Protein AF-A0A167BWW4-F1 (afdb_monomer)

pLDDT: mean 76.19, std 28.41, range [24.05, 98.81]

Secondary structure (DSSP, 8-state):
-------------------------------------------S-------S----------SGGGG--TT--HHHHHHHHHHHHHHHHTT--HHHHHHHHHHHHHHTSS--EE-TTSTTGGGS--SEE--STTEEBTTTEETTT---HHHHTSHHHHHHHHHHHHHTSTTGGGS-HHHHHHHHHT--S--TTHHHHHHHHHHHHHHT-

Nearest PDB structures (foldseek):
  8b2h-assembly1_A  TM=9.818E-01  e=6.098E-14  Thermothielavioides terrestris
  8b2e-assembly1_A  TM=9.785E-01  e=8.437E-13  Kionochaeta sp.

Mean predicted aligned error: 14.91 Å

Foldseek 3Di:
DDDDDDDDYDDDDDDDDDDDDDDDDDDDDDDDDDDDPDPDDDDPDDDDDDDDDDPPVPPPDPAPLVVFFPPDDPQLRVLLVLLVVLCVVVVHDLLLLLLLQLQLCLQPNSWWEAEVLPVVLVVADTDYYDHPRQQTASNRDHCVVVVPSVLRSHSSSVSVVLVVLLVVDPPSVPDDSLVSNCNSNVHDPDSSSVVSNVVSVRRSVSVPD

Sequence (209 aa):
MQLIFAFFAGLSSTGALALVVPNSTALAPAVPSSTALTLVTPNLTALAPAGPNSTVLALVMPNSTALGFPGLNHAQSRNAKAAIDQVRAEGLNRQACLAVISTALQESELQIYANPIVPASMNYPHDKVGGDQDSIGMFQQRAKFYSDIATDMSAAGSTRLFLADMKGIAGWQTMEVSALCQTVQKAEAGNLYGQRISLAEQVCSAAGF

Radius of gyration: 30.34 Å; Cα contacts (8 Å, |Δi|>4): 246; chains: 1; bounding box: 60×47×100 Å

Solvent-accessible surface area (backbone atoms only — not comparable to full-atom values): 13074 Å² total; per-residue (Å²): 135,90,90,80,92,81,90,80,90,82,94,81,92,83,87,82,94,80,92,84,80,89,87,82,89,81,84,81,84,91,80,93,86,81,92,76,86,75,86,77,79,84,75,95,79,81,91,78,92,79,78,98,82,74,90,73,80,77,75,86,71,82,73,79,61,90,79,41,40,74,99,44,54,69,66,27,23,54,32,47,47,39,32,52,51,42,41,51,75,71,72,53,56,50,60,55,44,37,30,53,43,11,36,18,44,62,58,40,59,29,33,30,26,19,16,77,79,39,63,74,38,67,78,48,78,60,76,46,77,51,69,63,72,50,29,27,12,27,66,46,47,39,47,91,81,48,77,56,53,74,37,33,46,26,46,38,39,33,40,54,51,53,50,53,53,39,71,71,44,88,63,52,86,77,47,59,54,44,61,45,33,32,61,59,71,69,50,80,98,71,70,63,36,54,76,27,39,78,51,19,51,47,36,33,46,75,72,73,78

Structure (mmCIF, N/CA/C/O backbone):
data_AF-A0A167BWW4-F1
#
_entry.id   AF-A0A167BWW4-F1
#
loop_
_atom_site.group_PDB
_atom_site.id
_atom_site.type_symbol
_atom_site.label_atom_id
_atom_site.label_alt_id
_atom_site.label_comp_id
_atom_site.label_asym_id
_atom_site.label_entity_id
_atom_site.label_seq_id
_atom_site.pdbx_PDB_ins_code
_atom_site.Cartn_x
_atom_site.Cartn_y
_atom_site.Cartn_z
_atom_site.occupancy
_atom_site.B_iso_or_equiv
_atom_site.auth_seq_id
_atom_site.auth_comp_id
_atom_site.auth_asym_id
_atom_site.auth_atom_id
_atom_site.pdbx_PDB_model_num
ATOM 1 N N . MET A 1 1 ? 1.724 8.101 -82.148 1.00 36.84 1 MET A N 1
ATOM 2 C CA . MET A 1 1 ? 0.778 6.965 -82.227 1.00 36.84 1 MET A CA 1
ATOM 3 C C . MET A 1 1 ? -0.264 7.201 -81.131 1.00 36.84 1 MET A C 1
ATOM 5 O O . MET A 1 1 ? 0.170 7.353 -80.001 1.00 36.84 1 MET A O 1
ATOM 9 N N . GLN A 1 2 ? -1.513 7.615 -81.416 1.00 28.80 2 GLN A N 1
ATOM 10 C CA . GLN A 1 2 ? -2.644 6.845 -82.009 1.00 28.80 2 GLN A CA 1
ATOM 11 C C . GLN A 1 2 ? -3.170 5.760 -81.036 1.00 28.80 2 GLN A C 1
ATOM 13 O O . GLN A 1 2 ? -2.329 5.035 -80.522 1.00 28.80 2 GLN A O 1
ATOM 18 N N . LEU A 1 3 ? -4.470 5.578 -80.710 1.00 26.00 3 LEU A N 1
ATOM 19 C CA . LEU A 1 3 ? -5.809 6.022 -81.215 1.00 26.00 3 LEU A CA 1
ATOM 20 C C . LEU A 1 3 ? -6.857 6.015 -80.042 1.00 26.00 3 LEU A C 1
ATOM 22 O O . LEU A 1 3 ? -6.573 5.350 -79.054 1.00 26.00 3 LEU A O 1
ATOM 26 N N . ILE A 1 4 ? -8.092 6.575 -80.056 1.00 26.56 4 ILE A N 1
ATOM 27 C CA . ILE A 1 4 ? -8.723 7.782 -80.668 1.00 26.56 4 ILE A CA 1
ATOM 28 C C . ILE A 1 4 ? -10.134 8.039 -80.009 1.00 26.56 4 ILE A C 1
ATOM 30 O O . ILE A 1 4 ? -10.888 7.084 -79.901 1.00 26.56 4 ILE A O 1
ATOM 34 N N . PHE A 1 5 ? -10.497 9.299 -79.654 1.00 24.05 5 PHE A N 1
ATOM 35 C CA . PHE A 1 5 ? -11.870 9.895 -79.455 1.00 24.05 5 PHE A CA 1
ATOM 36 C C . PHE A 1 5 ? -12.831 9.265 -78.390 1.00 24.05 5 PHE A C 1
ATOM 38 O O . PHE A 1 5 ? -12.682 8.111 -78.026 1.00 24.05 5 PHE A O 1
ATOM 45 N N . ALA A 1 6 ? -13.789 9.958 -77.739 1.00 25.38 6 ALA A N 1
ATOM 46 C CA . ALA A 1 6 ? -14.858 10.891 -78.176 1.00 25.38 6 ALA A CA 1
ATOM 47 C C . ALA A 1 6 ? -15.099 12.053 -77.153 1.00 25.38 6 ALA A C 1
ATOM 49 O O . ALA A 1 6 ? -14.661 11.941 -76.014 1.00 25.38 6 ALA A O 1
ATOM 50 N N . PHE A 1 7 ? -15.610 13.258 -77.486 1.00 24.20 7 PHE A N 1
ATOM 51 C CA . PHE A 1 7 ? -16.958 13.652 -77.989 1.00 24.20 7 PHE A CA 1
ATOM 52 C C . PHE A 1 7 ? -18.103 13.348 -76.976 1.00 24.20 7 PHE A C 1
ATOM 54 O O . PHE A 1 7 ? -18.155 12.235 -76.472 1.00 24.20 7 PHE A O 1
ATOM 61 N N . PHE A 1 8 ? -19.068 14.236 -76.658 1.00 24.61 8 PHE A N 1
ATOM 62 C CA . PHE A 1 8 ? -19.328 15.632 -77.080 1.00 24.61 8 PHE A CA 1
ATOM 63 C C . PHE A 1 8 ? -20.418 16.304 -76.198 1.00 24.61 8 PHE A C 1
ATOM 65 O O . PHE A 1 8 ? -21.245 15.586 -75.648 1.00 24.61 8 PHE A O 1
ATOM 72 N N . ALA A 1 9 ? -20.501 17.649 -76.203 1.00 26.80 9 ALA A N 1
ATOM 73 C CA . ALA A 1 9 ? -21.660 18.472 -75.775 1.00 26.80 9 ALA A CA 1
ATOM 74 C C . ALA A 1 9 ? -22.151 18.336 -74.298 1.00 26.80 9 ALA A C 1
ATOM 76 O O . ALA A 1 9 ? -21.734 17.456 -73.559 1.00 26.80 9 ALA A O 1
ATOM 77 N N . GLY A 1 10 ? -23.010 19.220 -73.769 1.00 26.73 10 GLY A N 1
ATOM 78 C CA . GLY A 1 10 ? -23.511 20.497 -74.299 1.00 26.73 10 GLY A CA 1
ATOM 79 C C . GLY A 1 10 ? -24.353 21.252 -73.260 1.00 26.73 10 GLY A C 1
ATOM 80 O O . GLY A 1 10 ? -25.034 20.632 -72.448 1.00 26.73 10 GLY A O 1
ATOM 81 N N . LEU A 1 11 ? -24.313 22.589 -73.275 1.00 41.91 11 LEU A N 1
ATOM 82 C CA . LEU A 1 11 ? -25.034 23.432 -72.314 1.00 41.91 11 LEU A CA 1
ATOM 83 C C . LEU A 1 11 ? -26.340 23.963 -72.936 1.00 41.91 11 LEU A C 1
ATOM 85 O O . LEU A 1 11 ? -26.306 24.789 -73.845 1.00 41.91 11 LEU A O 1
ATOM 89 N N . SER A 1 12 ? -27.496 23.498 -72.458 1.00 30.86 12 SER A N 1
ATOM 90 C CA . SER A 1 12 ? -28.825 24.069 -72.749 1.00 30.86 12 SER A CA 1
ATOM 91 C C . SER A 1 12 ? -29.778 23.691 -71.605 1.00 30.86 12 SER A C 1
ATOM 93 O O . SER A 1 12 ? -29.895 22.514 -71.300 1.00 30.86 12 SER A O 1
ATOM 95 N N . SER A 1 13 ? -30.354 24.598 -70.811 1.00 37.50 13 SER A N 1
ATOM 96 C CA . SER A 1 13 ? -31.095 25.844 -71.102 1.00 37.50 13 SER A CA 1
ATOM 97 C C . SER A 1 13 ? -32.609 25.639 -71.253 1.00 37.50 13 SER A C 1
ATOM 99 O O . SER A 1 13 ? -33.136 25.655 -72.360 1.00 37.50 13 SER A O 1
ATOM 101 N N . THR A 1 14 ? -33.299 25.595 -70.112 1.00 35.25 14 THR A N 1
ATOM 102 C CA . THR A 1 14 ? -34.592 26.269 -69.865 1.00 35.25 14 THR A CA 1
ATOM 103 C C . THR A 1 14 ? -34.640 26.601 -68.374 1.00 3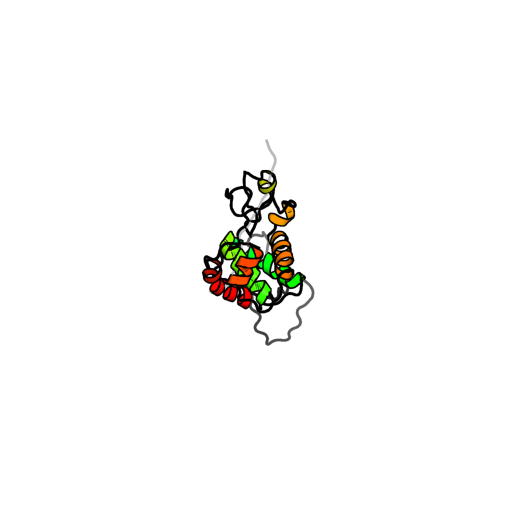5.25 14 THR A C 1
ATOM 105 O O . THR A 1 14 ? -34.302 25.743 -67.562 1.00 35.25 14 THR A O 1
ATOM 108 N N . GLY A 1 15 ? -34.996 27.833 -68.003 1.00 33.56 15 GLY A N 1
ATOM 109 C CA . GLY A 1 15 ? -34.865 28.319 -66.624 1.00 33.56 15 GLY A CA 1
ATOM 110 C C . GLY A 1 15 ? -36.186 28.677 -65.942 1.00 33.56 15 GLY A C 1
ATOM 111 O O . GLY A 1 15 ? -37.188 28.942 -66.598 1.00 33.56 15 GLY A O 1
ATOM 112 N N . ALA A 1 16 ? -36.134 28.765 -64.614 1.00 35.41 16 ALA A N 1
ATOM 113 C CA . ALA A 1 16 ? -37.080 29.500 -63.779 1.00 35.41 16 ALA A CA 1
ATOM 114 C C . ALA A 1 16 ? -36.299 30.136 -62.615 1.00 35.41 16 ALA A C 1
ATOM 116 O O . ALA A 1 16 ? -35.372 29.523 -62.085 1.00 35.41 16 ALA A O 1
ATOM 117 N N . LEU A 1 17 ? -36.635 31.372 -62.241 1.00 34.12 17 LEU A N 1
ATOM 118 C CA . LEU A 1 17 ? -35.943 32.114 -61.183 1.00 34.12 17 LEU A CA 1
ATOM 119 C C . LEU A 1 17 ? -36.616 31.888 -59.824 1.00 34.12 17 LEU A C 1
ATOM 121 O O . LEU A 1 17 ? -37.775 32.247 -59.643 1.00 34.12 17 LEU A O 1
ATOM 125 N N . ALA A 1 18 ? -35.854 31.383 -58.855 1.00 32.97 18 ALA A N 1
ATOM 126 C CA . ALA A 1 18 ? -36.174 31.463 -57.432 1.00 32.97 18 ALA A CA 1
ATOM 127 C C . ALA A 1 18 ? -34.874 31.710 -56.651 1.00 32.97 18 ALA A C 1
ATOM 129 O O . ALA A 1 18 ? -33.959 30.890 -56.681 1.00 32.97 18 ALA A O 1
ATOM 130 N N . 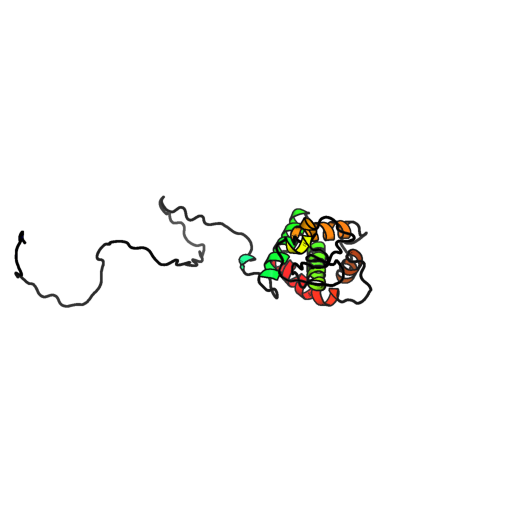LEU A 1 19 ? -34.771 32.869 -55.997 1.00 28.70 19 LEU A N 1
ATOM 131 C CA . LEU A 1 19 ? -33.569 33.320 -55.294 1.00 28.70 19 LEU A CA 1
ATOM 132 C C . LEU A 1 19 ? -33.746 33.161 -53.778 1.00 28.70 19 LEU A C 1
ATOM 134 O O . LEU A 1 19 ? -34.502 33.924 -53.188 1.00 28.70 19 LEU A O 1
ATOM 138 N N . VAL A 1 20 ? -33.023 32.220 -53.161 1.00 29.78 20 VAL A N 1
ATOM 139 C CA . VAL A 1 20 ? -32.573 32.220 -51.749 1.00 29.78 20 VAL A CA 1
ATOM 140 C C . VAL A 1 20 ? -31.550 31.079 -51.564 1.00 29.78 20 VAL A C 1
ATOM 142 O O . VAL A 1 20 ? -31.474 30.171 -52.389 1.00 29.78 20 VAL A O 1
ATOM 145 N N . VAL A 1 21 ? -30.684 31.176 -50.551 1.00 30.02 21 VAL A N 1
ATOM 146 C CA . VAL A 1 21 ? -29.358 30.524 -50.490 1.00 30.02 21 VAL A CA 1
ATOM 147 C C . VAL A 1 21 ? -29.098 29.927 -49.090 1.00 30.02 21 VAL A C 1
ATOM 149 O O . VAL A 1 21 ? -29.481 30.562 -48.111 1.00 30.02 21 VAL A O 1
ATOM 152 N N . PRO A 1 22 ? -28.325 28.823 -48.980 1.00 34.50 22 PRO A N 1
ATOM 153 C CA . PRO A 1 22 ? -28.731 27.409 -49.065 1.00 34.50 22 PRO A CA 1
ATOM 154 C C . PRO A 1 22 ? -29.333 26.928 -47.696 1.00 34.50 22 PRO A C 1
ATOM 156 O O . PRO A 1 22 ? -29.741 27.757 -46.897 1.00 34.50 22 PRO A O 1
ATOM 159 N N . ASN A 1 23 ? -29.487 25.663 -47.282 1.00 28.34 23 ASN A N 1
ATOM 160 C CA . ASN A 1 23 ? -28.755 24.424 -47.549 1.00 28.34 23 ASN A CA 1
ATOM 161 C C . ASN A 1 23 ? -29.585 23.198 -47.116 1.00 28.34 23 ASN A C 1
ATOM 163 O O . ASN A 1 23 ? -30.049 23.141 -45.978 1.00 28.34 23 ASN A O 1
ATOM 167 N N . SER A 1 24 ? -29.730 22.191 -47.980 1.00 28.16 24 SER A N 1
ATOM 168 C CA . SER A 1 24 ? -30.266 20.874 -47.605 1.00 28.16 24 SER A CA 1
ATOM 169 C C . SER A 1 24 ? -29.747 19.770 -48.527 1.00 28.16 24 SER A C 1
ATOM 171 O O . SER A 1 24 ? -29.973 19.801 -49.731 1.00 28.16 24 SER A O 1
ATOM 173 N N . THR A 1 25 ? -29.083 18.789 -47.911 1.00 30.23 25 THR A N 1
ATOM 174 C CA . THR A 1 25 ? -28.973 17.379 -48.336 1.00 30.23 25 THR A CA 1
ATOM 175 C C . THR A 1 25 ? -28.704 17.075 -49.819 1.00 30.23 25 THR A C 1
ATOM 177 O O . THR A 1 25 ? -29.630 16.882 -50.604 1.00 30.23 25 THR A O 1
ATOM 180 N N . ALA A 1 26 ? -27.434 16.824 -50.145 1.00 30.78 26 ALA A N 1
ATOM 181 C CA . ALA A 1 26 ? -27.052 15.876 -51.195 1.00 30.78 26 ALA A CA 1
ATOM 182 C C . ALA A 1 26 ? -26.481 14.603 -50.537 1.00 30.78 26 ALA A C 1
ATOM 184 O O . ALA A 1 26 ? -25.791 14.692 -49.519 1.00 30.78 26 ALA A O 1
ATOM 185 N N . LEU A 1 27 ? -26.785 13.421 -51.081 1.00 28.84 27 LEU A N 1
ATOM 186 C CA . LEU A 1 27 ? -26.295 12.144 -50.547 1.00 28.84 27 LEU A CA 1
ATOM 187 C C . LEU A 1 27 ? -24.854 11.856 -51.005 1.00 28.84 27 LEU A C 1
ATOM 189 O O . LEU A 1 27 ? -24.556 12.011 -52.182 1.00 28.84 27 LEU A O 1
ATOM 193 N N . ALA A 1 28 ? -24.034 11.396 -50.050 1.00 41.44 28 ALA A N 1
ATOM 194 C CA . ALA A 1 28 ? -22.892 10.463 -50.128 1.00 41.44 28 ALA A CA 1
ATOM 195 C C . ALA A 1 28 ? -22.078 10.352 -51.448 1.00 41.44 28 ALA A C 1
ATOM 197 O O . ALA A 1 28 ? -22.620 10.096 -52.520 1.00 41.44 28 ALA A O 1
ATOM 198 N N . PRO A 1 29 ? -20.735 10.324 -51.343 1.00 31.58 29 PRO A N 1
ATOM 199 C CA . PRO A 1 29 ? -20.093 9.085 -50.880 1.00 31.58 29 PRO A CA 1
ATOM 200 C C . PRO A 1 29 ? -19.335 9.229 -49.552 1.00 31.58 29 PRO A C 1
ATOM 202 O O . PRO A 1 29 ? -18.957 10.323 -49.141 1.00 31.58 29 PRO A O 1
ATOM 205 N N . ALA A 1 30 ? -19.110 8.102 -48.873 1.00 47.78 30 ALA A N 1
ATOM 206 C CA . ALA A 1 30 ? -18.420 8.059 -47.586 1.00 47.78 30 ALA A CA 1
ATOM 207 C C . ALA A 1 30 ? -16.898 7.895 -47.739 1.00 47.78 30 ALA A C 1
ATOM 209 O O . ALA A 1 30 ? -16.435 7.009 -48.454 1.00 47.78 30 ALA A O 1
ATOM 210 N N . VAL A 1 31 ? -16.133 8.681 -46.975 1.00 33.53 31 VAL A N 1
ATOM 211 C CA . VAL A 1 31 ? -14.724 8.414 -46.637 1.00 33.53 31 VAL A CA 1
ATOM 212 C C . VAL A 1 31 ? -14.553 8.713 -45.136 1.00 33.53 31 VAL A C 1
ATOM 214 O O . VAL A 1 31 ? -14.945 9.798 -44.704 1.00 33.53 31 VAL A O 1
ATOM 217 N N . PRO A 1 32 ? -14.050 7.780 -44.305 1.00 46.03 32 PRO A N 1
ATOM 218 C CA . PRO A 1 32 ? -14.100 7.924 -42.849 1.00 46.03 32 PRO A CA 1
ATOM 219 C C . PRO A 1 32 ? -12.858 8.619 -42.270 1.00 46.03 32 PRO A C 1
ATOM 221 O O . PRO A 1 32 ? -11.739 8.174 -42.514 1.00 46.03 32 PRO A O 1
ATOM 224 N N . SER A 1 33 ? -13.051 9.642 -41.425 1.00 39.06 33 SER A N 1
ATOM 225 C CA . SER A 1 33 ? -12.107 10.029 -40.353 1.00 39.06 33 SER A CA 1
ATOM 226 C C . SER A 1 33 ? -12.677 11.107 -39.422 1.00 39.06 33 SER A C 1
ATOM 228 O O . SER A 1 33 ? -12.638 12.291 -39.749 1.00 39.06 33 SER A O 1
ATOM 230 N N . SER A 1 34 ? -13.153 10.704 -38.239 1.00 34.44 34 SER A N 1
ATOM 231 C CA . SER A 1 34 ? -13.015 11.449 -36.968 1.00 34.44 34 SER A CA 1
ATOM 232 C C . SER A 1 34 ? -13.600 10.642 -35.806 1.00 34.44 34 SER A C 1
ATOM 234 O O . SER A 1 34 ? -14.787 10.324 -35.793 1.00 34.44 34 SER A O 1
ATOM 236 N N . THR A 1 35 ? -12.778 10.326 -34.805 1.00 42.53 35 THR A N 1
ATOM 237 C CA . THR A 1 35 ? -13.209 9.682 -33.555 1.00 42.53 35 THR A CA 1
ATOM 238 C C . THR A 1 35 ? -13.839 10.705 -32.611 1.00 42.53 35 THR A C 1
ATOM 240 O O . THR A 1 35 ? -13.142 11.339 -31.819 1.00 42.53 35 THR A O 1
ATOM 243 N N . ALA A 1 36 ? -15.159 10.869 -32.678 1.00 34.94 36 ALA A N 1
ATOM 244 C CA . ALA A 1 36 ? -15.902 11.731 -31.763 1.00 34.94 36 ALA A CA 1
ATOM 245 C C . ALA A 1 36 ? -16.401 10.943 -30.536 1.00 34.94 36 ALA A C 1
ATOM 247 O O . ALA A 1 36 ? -17.452 10.304 -30.591 1.00 34.94 36 ALA A O 1
ATOM 248 N N . LEU A 1 37 ? -15.684 11.025 -29.408 1.00 30.12 37 LEU A N 1
ATOM 249 C CA . LEU A 1 37 ? -16.239 10.642 -28.103 1.00 30.12 37 LEU A CA 1
ATOM 250 C C . LEU A 1 37 ? -17.292 11.683 -27.691 1.00 30.12 37 LEU A C 1
ATOM 252 O O . LEU A 1 37 ? -16.982 12.700 -27.075 1.00 30.12 37 LEU A O 1
ATOM 256 N N . THR A 1 38 ? -18.550 11.436 -28.049 1.00 32.66 38 THR A N 1
ATOM 257 C CA . THR A 1 38 ? -19.687 12.239 -27.586 1.00 32.66 38 THR A CA 1
ATOM 258 C C . THR A 1 38 ? -20.124 11.748 -26.209 1.00 32.66 38 THR A C 1
ATOM 260 O O . THR A 1 38 ? -20.783 10.718 -26.077 1.00 32.66 38 THR A O 1
ATOM 263 N N . LEU A 1 39 ? -19.748 12.490 -25.164 1.00 34.59 39 LEU A N 1
ATOM 264 C CA . LEU A 1 39 ? -20.173 12.225 -23.789 1.00 34.59 39 LEU A CA 1
ATOM 265 C C . LEU A 1 39 ? -21.652 12.608 -23.608 1.00 34.59 39 LEU A C 1
ATOM 267 O O . LEU A 1 39 ? -21.975 13.708 -23.166 1.00 34.59 39 LEU A O 1
ATOM 271 N N . VAL A 1 40 ? -22.556 11.699 -23.973 1.00 32.53 40 VAL A N 1
ATOM 272 C CA . VAL A 1 40 ? -23.993 11.849 -23.711 1.00 32.53 40 VAL A CA 1
ATOM 273 C C . VAL A 1 40 ? -24.275 11.489 -22.254 1.00 32.53 40 VAL A C 1
ATOM 275 O O . VAL A 1 40 ? -24.128 10.336 -21.856 1.00 32.53 40 VAL A O 1
ATOM 278 N N . THR A 1 41 ? -24.720 12.462 -21.462 1.00 34.44 41 THR A N 1
ATOM 279 C CA . THR A 1 41 ? -25.270 12.240 -20.120 1.00 34.44 41 THR A CA 1
ATOM 280 C C . THR A 1 41 ? -26.775 11.947 -20.209 1.00 34.44 41 THR A C 1
ATOM 282 O O . THR A 1 41 ? -27.553 12.840 -20.551 1.00 34.44 41 THR A O 1
ATOM 285 N N . PRO A 1 42 ? -27.241 10.719 -19.909 1.00 37.56 42 PRO A N 1
ATOM 286 C CA . PRO A 1 42 ? -28.668 10.418 -19.904 1.00 37.56 42 PRO A CA 1
ATOM 287 C C . PRO A 1 42 ? -29.328 10.971 -18.633 1.00 37.56 42 PRO A C 1
ATOM 289 O O . PRO A 1 42 ? -29.200 10.399 -17.552 1.00 37.56 42 PRO A O 1
ATOM 292 N N . ASN A 1 43 ? -30.079 12.066 -18.762 1.00 38.38 43 ASN A N 1
ATOM 293 C CA . ASN A 1 43 ? -31.041 12.460 -17.733 1.00 38.38 43 ASN A CA 1
ATOM 294 C C . ASN A 1 43 ? -32.272 11.533 -17.814 1.00 38.38 43 ASN A C 1
ATOM 296 O O . ASN A 1 43 ? -32.865 11.377 -18.883 1.00 38.38 43 ASN A O 1
ATOM 300 N N . LEU A 1 44 ? -32.649 10.885 -16.710 1.00 38.34 44 LEU A N 1
ATOM 301 C CA . LEU A 1 44 ? -33.556 9.727 -16.715 1.00 38.34 44 LEU A CA 1
ATOM 302 C C . LEU A 1 44 ? -35.053 10.097 -16.736 1.00 38.34 44 LEU A C 1
ATOM 304 O O . LEU A 1 44 ? -35.758 9.870 -15.757 1.00 38.34 44 LEU A O 1
ATOM 308 N N . THR A 1 45 ? -35.567 10.623 -17.856 1.00 38.66 45 THR A N 1
ATOM 309 C CA . THR A 1 45 ? -37.024 10.824 -18.070 1.00 38.66 45 THR A CA 1
ATOM 310 C C . THR A 1 45 ? -37.493 10.647 -19.530 1.00 38.66 45 THR A C 1
ATOM 312 O O . THR A 1 45 ? -38.079 11.552 -20.117 1.00 38.66 45 THR A O 1
ATOM 315 N N . ALA A 1 46 ? -37.314 9.458 -20.124 1.00 32.97 46 ALA A N 1
ATOM 316 C CA . ALA A 1 46 ? -38.116 9.019 -21.282 1.00 32.97 46 ALA A CA 1
ATOM 317 C C . ALA A 1 46 ? -38.090 7.490 -21.482 1.00 32.97 46 ALA A C 1
ATOM 319 O O . ALA A 1 46 ? -37.020 6.885 -21.477 1.00 32.97 46 ALA A O 1
ATOM 320 N N . LEU A 1 47 ? -39.251 6.878 -21.749 1.00 37.72 47 LEU A N 1
ATOM 321 C CA . LEU A 1 47 ? -39.333 5.587 -22.444 1.00 37.72 47 LEU A CA 1
ATOM 322 C C . LEU A 1 47 ? -39.503 5.859 -23.944 1.00 37.72 47 LEU A C 1
ATOM 324 O O . LEU A 1 47 ? -40.471 6.505 -24.340 1.00 37.72 47 LEU A O 1
ATOM 328 N N . ALA A 1 48 ? -38.604 5.332 -24.775 1.00 38.38 48 ALA A N 1
ATOM 329 C CA . ALA A 1 48 ? -38.742 5.332 -26.230 1.00 38.38 48 ALA A CA 1
ATOM 330 C C . ALA A 1 48 ? -38.113 4.051 -26.821 1.00 38.38 48 ALA A C 1
ATOM 332 O O . ALA A 1 48 ? -37.001 3.695 -26.425 1.00 38.38 48 ALA A O 1
ATOM 333 N N . PRO A 1 49 ? -38.783 3.340 -27.748 1.00 41.00 49 PRO A N 1
ATOM 334 C CA . PRO A 1 49 ? -38.248 2.118 -28.341 1.00 41.00 49 PRO A CA 1
ATOM 335 C C . PRO A 1 49 ? -37.277 2.434 -29.492 1.00 41.00 49 PRO A C 1
ATOM 337 O O . PRO A 1 49 ? -37.692 2.882 -30.560 1.00 41.00 49 PRO A O 1
ATOM 340 N N . ALA A 1 50 ? -35.984 2.168 -29.293 1.00 40.00 50 ALA A N 1
ATOM 341 C CA . ALA A 1 50 ? -34.973 2.227 -30.351 1.00 40.00 50 ALA A CA 1
ATOM 342 C C . ALA A 1 50 ? -34.802 0.852 -31.028 1.00 40.00 50 ALA A C 1
ATOM 344 O O . ALA A 1 50 ? -34.765 -0.179 -30.358 1.00 40.00 50 ALA A O 1
ATOM 345 N N . GLY A 1 51 ? -34.723 0.837 -32.363 1.00 35.75 51 GLY A N 1
ATOM 346 C CA . GLY A 1 51 ? -34.706 -0.391 -33.167 1.00 35.75 51 GLY A CA 1
ATOM 347 C C . GLY A 1 51 ? -33.348 -1.116 -33.235 1.00 35.75 51 GLY A C 1
ATOM 348 O O . GLY A 1 51 ? -32.309 -0.552 -32.885 1.00 35.75 51 GLY A O 1
ATOM 349 N N . PRO A 1 52 ? -33.329 -2.370 -33.726 1.00 51.53 52 PRO A N 1
ATOM 350 C CA . PRO A 1 52 ? -32.131 -3.203 -33.743 1.00 51.53 52 PRO A CA 1
ATOM 351 C C . PRO A 1 52 ? -31.206 -2.872 -34.925 1.00 51.53 52 PRO A C 1
ATOM 353 O O . PRO A 1 52 ? -31.381 -3.415 -36.011 1.00 51.53 52 PRO A O 1
ATOM 356 N N . ASN A 1 53 ? -30.210 -2.004 -34.706 1.00 47.97 53 ASN A N 1
ATOM 357 C CA . ASN A 1 53 ? -28.850 -2.150 -35.262 1.00 47.97 53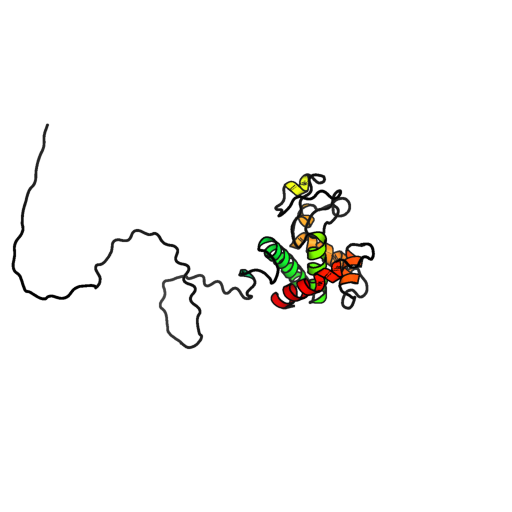 ASN A CA 1
ATOM 358 C C . ASN A 1 53 ? -27.898 -1.039 -34.784 1.00 47.97 53 ASN A C 1
ATOM 360 O O . ASN A 1 53 ? -27.579 -0.097 -35.507 1.00 47.97 53 ASN A O 1
ATOM 364 N N . SER A 1 54 ? -27.402 -1.179 -33.555 1.00 39.56 54 SER A N 1
ATOM 365 C CA . SER A 1 54 ? -26.109 -0.635 -33.118 1.00 39.56 54 SER A CA 1
ATOM 366 C C . SER A 1 54 ? -25.708 -1.318 -31.816 1.00 39.56 54 SER A C 1
ATOM 368 O O . SER A 1 54 ? -26.274 -1.030 -30.764 1.00 39.56 54 SER A O 1
ATOM 370 N N . THR A 1 55 ? -24.726 -2.219 -31.866 1.00 36.84 55 THR A N 1
ATOM 371 C CA . THR A 1 55 ? -24.123 -2.815 -30.665 1.00 36.84 55 THR A CA 1
ATOM 372 C C . THR A 1 55 ? -23.176 -1.815 -30.006 1.00 36.84 55 THR A C 1
ATOM 374 O O . THR A 1 55 ? -21.960 -2.005 -29.979 1.00 36.84 55 THR A O 1
ATOM 377 N N . VAL A 1 56 ? -23.741 -0.729 -29.472 1.00 42.94 56 VAL A N 1
ATOM 378 C CA . VAL A 1 56 ? -23.051 0.097 -28.484 1.00 42.94 56 VAL A CA 1
ATOM 379 C C . VAL A 1 56 ? -22.855 -0.790 -27.263 1.00 42.94 56 VAL A C 1
ATOM 381 O O . VAL A 1 56 ? -23.803 -1.053 -26.523 1.00 42.94 56 VAL A O 1
ATOM 384 N N . LEU A 1 57 ? -21.630 -1.281 -27.064 1.00 38.66 57 LEU A N 1
ATOM 385 C CA . LEU A 1 57 ? -21.249 -1.978 -25.842 1.00 38.66 57 LEU A CA 1
ATOM 386 C C . LEU A 1 57 ? -21.147 -0.939 -24.719 1.00 38.66 57 LEU A C 1
ATOM 388 O O . LEU A 1 57 ? -20.060 -0.502 -24.346 1.00 38.66 57 LEU A O 1
ATOM 392 N N . ALA A 1 58 ? -22.310 -0.501 -24.235 1.00 43.94 58 ALA A N 1
ATOM 393 C CA . ALA A 1 58 ? -22.461 0.407 -23.113 1.00 43.94 58 ALA A CA 1
ATOM 394 C C . ALA A 1 58 ? -21.995 -0.311 -21.844 1.00 43.94 58 ALA A C 1
ATOM 396 O O . ALA A 1 58 ? -22.780 -0.918 -21.115 1.00 43.94 58 ALA A O 1
ATOM 397 N N . LEU A 1 59 ? -20.681 -0.291 -21.623 1.00 38.59 59 LEU A N 1
ATOM 398 C CA . LEU A 1 59 ? -20.055 -0.898 -20.466 1.00 38.59 59 LEU A CA 1
ATOM 399 C C . LEU A 1 59 ? -20.448 -0.079 -19.233 1.00 38.59 59 LEU A C 1
ATOM 401 O O . LEU A 1 59 ? -19.849 0.957 -18.942 1.00 38.59 59 LEU A O 1
ATOM 405 N N . VAL A 1 60 ? -21.490 -0.530 -18.532 1.00 37.47 60 VAL A N 1
ATOM 406 C CA . VAL A 1 60 ? -21.925 0.043 -17.255 1.00 37.47 60 VAL A CA 1
ATOM 407 C C . VAL A 1 60 ? -20.831 -0.231 -16.224 1.00 37.47 60 VAL A C 1
ATOM 409 O O . VAL A 1 60 ? -20.824 -1.258 -15.553 1.00 37.47 60 VAL A O 1
ATOM 412 N N . MET A 1 61 ? -19.875 0.691 -16.147 1.00 38.19 61 MET A N 1
ATOM 413 C CA . MET A 1 61 ? -18.856 0.773 -15.107 1.00 38.19 61 MET A CA 1
ATOM 414 C C . MET A 1 61 ? -19.467 1.476 -13.887 1.00 38.19 61 MET A C 1
ATOM 416 O O . MET A 1 61 ? -19.662 2.693 -13.935 1.00 38.19 61 MET A O 1
ATOM 420 N N . PRO A 1 62 ? -19.786 0.767 -12.789 1.00 39.66 62 PRO A N 1
ATOM 421 C CA . PRO A 1 62 ? -20.023 1.428 -11.516 1.00 39.66 62 PRO A CA 1
ATOM 422 C C . PRO A 1 62 ? -18.711 2.026 -10.977 1.00 39.66 62 PRO A C 1
ATOM 424 O O . PRO A 1 62 ? -17.630 1.479 -11.191 1.00 39.66 62 PRO A O 1
ATOM 427 N N . ASN A 1 63 ? -18.847 3.097 -10.192 1.00 42.84 63 ASN A N 1
ATOM 428 C CA . ASN A 1 63 ? -17.788 3.872 -9.530 1.00 42.84 63 ASN A CA 1
ATOM 429 C C . ASN A 1 63 ? -16.905 4.777 -10.418 1.00 42.84 63 ASN A C 1
ATOM 431 O O . ASN A 1 63 ? -16.266 4.361 -11.379 1.00 42.84 63 ASN A O 1
ATOM 435 N N . SER A 1 64 ? -16.785 6.038 -9.993 1.00 44.44 64 SER A N 1
ATOM 436 C CA . SER A 1 64 ? -16.138 7.151 -10.710 1.00 44.44 64 SE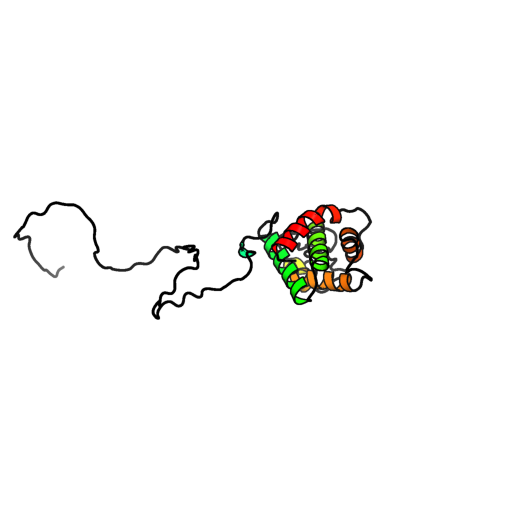R A CA 1
ATOM 437 C C . SER A 1 64 ? -14.599 7.117 -10.759 1.00 44.44 64 SER A C 1
ATOM 439 O O . SER A 1 64 ? -13.972 8.118 -11.102 1.00 44.44 64 SER A O 1
ATOM 441 N N . THR A 1 65 ? -13.960 5.991 -10.428 1.00 49.47 65 THR A N 1
ATOM 442 C CA . THR A 1 65 ? -12.491 5.874 -10.311 1.00 49.47 65 THR A CA 1
ATOM 443 C C . THR A 1 65 ? -11.742 5.941 -11.647 1.00 49.47 65 THR A C 1
ATOM 445 O O . THR A 1 65 ? -10.514 6.011 -11.654 1.00 49.47 65 THR A O 1
ATOM 448 N N . ALA A 1 66 ? -12.454 6.001 -12.778 1.00 53.28 66 ALA A N 1
ATOM 449 C CA . ALA A 1 66 ? -11.884 6.239 -14.107 1.00 53.28 66 ALA A CA 1
ATOM 450 C C . ALA A 1 66 ? -11.191 7.613 -14.264 1.00 53.28 66 ALA A C 1
ATOM 452 O O . ALA A 1 66 ? -10.446 7.806 -15.221 1.00 53.28 66 ALA A O 1
ATOM 453 N N . LEU A 1 67 ? -11.413 8.555 -13.336 1.00 64.38 67 LEU A N 1
ATOM 454 C CA . LEU A 1 67 ? -10.761 9.873 -13.303 1.00 64.38 67 LEU A CA 1
ATOM 455 C C . LEU A 1 67 ? -9.608 9.970 -12.279 1.00 64.38 67 LEU A C 1
ATOM 457 O O . LEU A 1 67 ? -9.021 11.037 -12.121 1.00 64.38 67 LEU A O 1
ATOM 461 N N . GLY A 1 68 ? -9.269 8.868 -11.600 1.00 88.25 68 GLY A N 1
ATOM 462 C CA . GLY A 1 68 ? -8.285 8.834 -10.513 1.00 88.25 68 GLY A CA 1
ATOM 463 C C . GLY A 1 68 ? -8.877 9.117 -9.127 1.00 88.25 68 GLY A C 1
ATOM 464 O O . GLY A 1 68 ? -10.092 9.243 -8.967 1.00 88.25 68 GLY A O 1
ATOM 465 N N . PHE A 1 69 ? -8.014 9.180 -8.109 1.00 95.44 69 PHE A N 1
ATOM 466 C CA . PHE A 1 69 ? -8.393 9.501 -6.726 1.00 95.44 69 PHE A CA 1
ATOM 467 C C . PHE A 1 69 ? -7.963 10.926 -6.327 1.00 95.44 69 PHE A C 1
ATOM 469 O O . PHE A 1 69 ? -6.975 11.435 -6.863 1.00 95.44 69 PHE A O 1
ATOM 476 N N . PRO A 1 70 ? -8.644 11.570 -5.355 1.00 92.94 70 PRO A N 1
ATOM 477 C CA . PRO A 1 70 ? -8.260 12.892 -4.864 1.00 92.94 70 PRO A CA 1
ATOM 478 C C . PRO A 1 70 ? -6.797 12.944 -4.405 1.00 92.94 70 PRO A C 1
ATOM 480 O O . PRO A 1 70 ? -6.334 12.061 -3.687 1.00 92.94 70 PRO A O 1
ATOM 483 N N . GLY A 1 71 ? -6.072 13.982 -4.827 1.00 94.88 71 GLY A N 1
ATOM 484 C CA . GLY A 1 71 ? -4.672 14.212 -4.451 1.00 94.88 71 GLY A CA 1
ATOM 485 C C . GLY A 1 71 ? -3.636 13.275 -5.090 1.00 94.88 71 GLY A C 1
ATOM 486 O O . GLY A 1 71 ? -2.450 13.451 -4.824 1.00 94.88 71 GLY A O 1
ATOM 487 N N . LEU A 1 72 ? -4.040 12.314 -5.932 1.00 97.06 72 LEU A N 1
ATOM 488 C CA . LEU A 1 72 ? -3.136 11.357 -6.581 1.00 97.06 72 LEU A CA 1
ATOM 489 C C . LEU A 1 72 ? -2.983 11.626 -8.084 1.00 97.06 72 LEU A C 1
ATOM 491 O O . LEU A 1 72 ? -3.942 11.959 -8.777 1.00 97.06 72 LEU A O 1
ATOM 495 N N . ASN A 1 73 ? -1.783 11.393 -8.622 1.00 96.12 73 ASN A N 1
ATOM 496 C CA . ASN A 1 73 ? -1.560 11.348 -10.068 1.00 96.12 73 ASN A CA 1
ATOM 497 C C . ASN A 1 73 ? -2.099 10.037 -10.691 1.00 96.12 73 ASN A C 1
ATOM 499 O O . ASN A 1 73 ? -2.591 9.148 -9.992 1.00 96.12 73 ASN A O 1
ATOM 503 N N . HIS A 1 74 ? -2.013 9.896 -12.018 1.00 95.31 74 HIS A N 1
ATOM 504 C CA . HIS A 1 74 ? -2.541 8.731 -12.741 1.00 95.31 74 HIS A CA 1
ATOM 505 C C . HIS A 1 74 ? -1.886 7.391 -12.340 1.00 95.31 74 HIS A C 1
ATOM 507 O O . HIS A 1 74 ? -2.593 6.408 -12.120 1.00 95.31 74 HIS A O 1
ATOM 513 N N . ALA A 1 75 ? -0.556 7.341 -12.201 1.00 95.88 75 ALA A N 1
ATOM 514 C CA . ALA A 1 75 ? 0.160 6.127 -11.796 1.00 95.88 75 ALA A CA 1
ATOM 515 C C . ALA A 1 75 ? -0.176 5.739 -10.348 1.00 95.88 75 ALA A C 1
ATOM 517 O O . ALA A 1 75 ? -0.552 4.598 -10.078 1.00 95.88 75 ALA A O 1
ATOM 518 N N . GLN A 1 76 ? -0.153 6.723 -9.445 1.00 98.31 76 GLN A N 1
ATOM 519 C CA . GLN A 1 76 ? -0.549 6.557 -8.045 1.00 98.31 76 GLN A CA 1
ATOM 520 C C . GLN A 1 76 ? -1.997 6.067 -7.926 1.00 98.31 76 GLN A C 1
ATOM 522 O O . GLN A 1 76 ? -2.272 5.133 -7.180 1.00 98.31 76 GLN A O 1
ATOM 527 N N . SER A 1 77 ? -2.922 6.640 -8.703 1.00 98.19 77 SER A N 1
ATOM 528 C CA . SER A 1 77 ? -4.337 6.247 -8.707 1.00 98.19 77 SER A CA 1
ATOM 529 C C . SER A 1 77 ? -4.552 4.819 -9.211 1.00 98.19 77 SER A C 1
ATOM 531 O O . SER A 1 77 ? -5.342 4.074 -8.633 1.00 98.19 77 SER A O 1
ATOM 533 N N . ARG A 1 78 ? -3.831 4.415 -10.265 1.00 97.69 78 ARG A N 1
ATOM 534 C CA . ARG A 1 78 ? -3.850 3.050 -10.816 1.00 97.69 78 ARG A CA 1
ATOM 535 C C . ARG A 1 78 ? -3.361 2.026 -9.784 1.00 97.69 78 ARG A C 1
ATOM 537 O O . ARG A 1 78 ? -4.004 0.995 -9.595 1.00 97.69 78 ARG A O 1
ATOM 544 N N . ASN A 1 79 ? -2.263 2.326 -9.091 1.00 98.56 79 ASN A N 1
ATOM 545 C CA . ASN A 1 79 ? -1.687 1.449 -8.070 1.00 98.56 79 ASN A CA 1
ATOM 546 C C . ASN A 1 79 ? -2.569 1.392 -6.811 1.00 98.56 79 ASN A C 1
ATOM 548 O O . ASN A 1 79 ? -2.881 0.304 -6.330 1.00 98.56 79 ASN A O 1
ATOM 552 N N . ALA A 1 80 ? -3.061 2.545 -6.343 1.00 98.56 80 ALA A N 1
ATOM 553 C CA . ALA A 1 80 ? -4.032 2.637 -5.255 1.00 98.56 80 ALA A CA 1
ATOM 554 C C . ALA A 1 80 ? -5.300 1.832 -5.556 1.00 98.56 80 ALA A C 1
ATOM 556 O O . ALA A 1 80 ? -5.779 1.112 -4.687 1.00 98.56 80 ALA A O 1
ATOM 557 N N . LYS A 1 81 ? -5.816 1.889 -6.794 1.00 98.31 81 LYS A N 1
ATOM 558 C CA . LYS A 1 81 ? -6.967 1.076 -7.206 1.00 98.31 81 LYS A CA 1
ATOM 559 C C . LYS A 1 81 ? -6.664 -0.418 -7.090 1.00 98.31 81 LYS A C 1
ATOM 561 O O . LYS A 1 81 ? -7.459 -1.125 -6.485 1.00 98.31 81 LYS A O 1
ATOM 566 N N . ALA A 1 82 ? -5.524 -0.889 -7.596 1.00 98.62 82 ALA A N 1
ATOM 567 C CA . ALA A 1 82 ? -5.141 -2.298 -7.482 1.00 98.62 82 ALA A CA 1
ATOM 568 C C . ALA A 1 82 ? -4.999 -2.761 -6.016 1.00 98.62 82 ALA A C 1
ATOM 570 O O . ALA A 1 82 ? -5.398 -3.875 -5.679 1.00 98.62 82 ALA A O 1
ATOM 571 N N . ALA A 1 83 ? -4.496 -1.896 -5.131 1.00 98.75 83 ALA A N 1
ATOM 572 C CA . ALA A 1 83 ? -4.420 -2.160 -3.695 1.00 98.75 83 ALA A CA 1
ATOM 573 C C . ALA A 1 83 ? -5.813 -2.212 -3.032 1.00 98.75 83 ALA A C 1
ATOM 575 O O . ALA A 1 83 ? -6.128 -3.143 -2.296 1.00 98.75 83 ALA A O 1
ATOM 576 N N . ILE A 1 84 ? -6.684 -1.250 -3.343 1.00 98.75 84 ILE A N 1
ATOM 577 C CA . ILE A 1 84 ? -8.071 -1.158 -2.854 1.00 98.75 84 ILE A CA 1
ATOM 578 C C . ILE A 1 84 ? -8.921 -2.337 -3.338 1.00 98.75 84 ILE A C 1
ATOM 580 O O . ILE A 1 84 ? -9.718 -2.881 -2.573 1.00 98.75 84 ILE A O 1
ATOM 584 N N . ASP A 1 85 ? -8.732 -2.768 -4.585 1.00 98.56 85 ASP A N 1
ATOM 585 C CA . ASP A 1 85 ? -9.379 -3.957 -5.134 1.00 98.56 85 ASP A CA 1
ATOM 586 C C . ASP A 1 85 ? -8.873 -5.238 -4.434 1.00 98.56 85 ASP A C 1
ATOM 588 O O . ASP A 1 85 ? -9.677 -6.130 -4.177 1.00 98.56 85 ASP A O 1
ATOM 592 N N . GLN A 1 86 ? -7.594 -5.315 -4.032 1.00 98.81 86 GLN A N 1
ATOM 593 C CA . GLN A 1 86 ? -7.064 -6.428 -3.225 1.00 98.81 86 GLN A CA 1
ATOM 594 C C . GLN A 1 86 ? -7.653 -6.449 -1.800 1.00 98.81 86 GLN A C 1
ATOM 596 O O . GLN A 1 86 ? -8.086 -7.504 -1.338 1.00 98.81 86 GLN A O 1
ATOM 601 N N . VAL A 1 87 ? -7.755 -5.295 -1.123 1.00 98.81 87 VAL A N 1
ATOM 602 C CA . VAL A 1 87 ? -8.435 -5.173 0.190 1.00 98.81 87 VAL A CA 1
ATOM 603 C C . VAL A 1 87 ? -9.880 -5.690 0.102 1.00 98.81 87 VAL A C 1
ATOM 605 O O . VAL A 1 87 ? -10.349 -6.392 0.999 1.00 98.81 87 VAL A O 1
ATOM 608 N N . ARG A 1 88 ? -10.571 -5.397 -1.009 1.00 98.62 88 ARG A N 1
ATOM 609 C CA . ARG A 1 88 ? -11.934 -5.875 -1.298 1.00 98.62 88 ARG A CA 1
ATOM 610 C C . ARG A 1 88 ? -11.997 -7.364 -1.624 1.00 98.62 88 ARG A C 1
ATOM 612 O O . ARG A 1 88 ? -12.908 -8.033 -1.145 1.00 98.62 88 ARG A O 1
ATOM 619 N N . ALA A 1 89 ? -11.043 -7.888 -2.392 1.00 98.62 89 ALA A N 1
ATOM 620 C CA . ALA A 1 8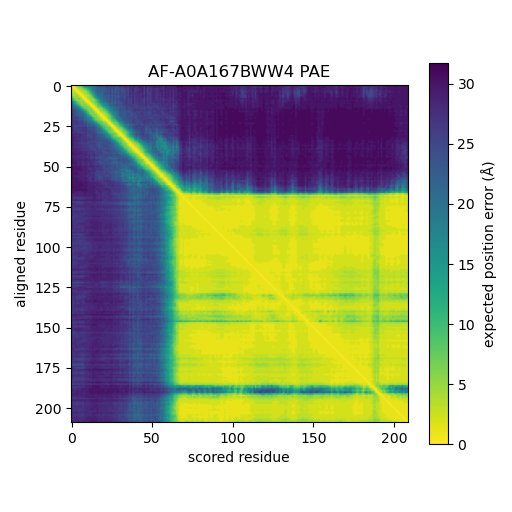9 ? -10.953 -9.312 -2.716 1.00 98.62 89 ALA A CA 1
ATOM 621 C C . ALA A 1 89 ? -10.754 -10.187 -1.464 1.00 98.62 89 ALA A C 1
ATOM 623 O O . ALA A 1 89 ? -11.219 -11.323 -1.426 1.00 98.62 89 ALA A O 1
ATOM 624 N N . GLU A 1 90 ? -10.121 -9.643 -0.422 1.00 98.56 90 GLU A N 1
ATOM 625 C CA . GLU A 1 90 ? -9.967 -10.293 0.886 1.00 98.56 90 GLU A CA 1
ATOM 626 C C . GLU A 1 90 ? -11.124 -10.011 1.868 1.00 98.56 90 GLU A C 1
ATOM 628 O O . GLU A 1 90 ? -11.083 -10.466 3.011 1.00 98.56 90 GLU A O 1
ATOM 633 N N . GLY A 1 91 ? -12.165 -9.280 1.447 1.00 98.25 91 GLY A N 1
ATOM 634 C CA . GLY A 1 91 ? -13.343 -8.974 2.268 1.00 98.25 91 GLY A CA 1
ATOM 635 C C . GLY A 1 91 ? -13.073 -8.038 3.452 1.00 98.25 91 GLY A C 1
ATOM 636 O O . GLY A 1 91 ? -13.838 -8.033 4.417 1.00 98.25 91 GLY A O 1
ATOM 637 N N . LEU A 1 92 ? -11.978 -7.273 3.413 1.00 98.56 92 LEU A N 1
ATOM 638 C CA . LEU A 1 92 ? -11.545 -6.420 4.519 1.00 98.56 92 LEU A CA 1
ATOM 639 C C . LEU A 1 92 ? -12.214 -5.034 4.479 1.00 98.56 92 LEU A C 1
ATOM 641 O O . LEU A 1 92 ? -12.778 -4.610 3.472 1.00 98.56 92 LEU A O 1
ATOM 645 N N . ASN A 1 93 ? -12.179 -4.334 5.613 1.00 97.81 93 ASN A N 1
ATOM 646 C CA . ASN A 1 93 ? -12.938 -3.108 5.878 1.00 97.81 93 ASN A CA 1
ATOM 647 C C . ASN A 1 93 ? -12.103 -1.817 5.702 1.00 97.81 93 ASN A C 1
ATOM 649 O O . ASN A 1 93 ? -10.926 -1.851 5.340 1.00 97.81 93 ASN A O 1
ATOM 653 N N . ARG A 1 94 ? -12.707 -0.659 6.022 1.00 98.38 94 ARG A N 1
ATOM 654 C CA . ARG A 1 94 ? -12.060 0.667 5.961 1.00 98.38 94 ARG A CA 1
ATOM 655 C C . ARG A 1 94 ? -10.708 0.723 6.680 1.00 98.38 94 ARG A C 1
ATOM 657 O O . ARG A 1 94 ? -9.780 1.313 6.142 1.00 98.38 94 ARG A O 1
ATOM 664 N N . GLN A 1 95 ? -10.574 0.077 7.840 1.00 98.50 95 GLN A N 1
ATOM 665 C CA . GLN A 1 95 ? -9.320 0.020 8.604 1.00 98.50 95 GLN A CA 1
ATOM 666 C C . GLN A 1 95 ? -8.167 -0.564 7.770 1.00 98.50 95 GLN A C 1
ATOM 668 O O . GLN A 1 95 ? -7.079 0.006 7.735 1.00 98.50 95 GLN A O 1
ATOM 673 N N . ALA A 1 96 ? -8.420 -1.656 7.041 1.00 98.69 96 ALA A N 1
ATOM 674 C CA . ALA A 1 96 ? -7.433 -2.252 6.143 1.00 98.69 96 ALA A CA 1
ATOM 675 C C . ALA A 1 96 ? -7.102 -1.332 4.954 1.00 98.69 96 ALA A C 1
ATOM 677 O O . ALA A 1 96 ? -5.935 -1.212 4.591 1.00 98.69 96 ALA A O 1
ATOM 678 N N . CYS A 1 97 ? -8.097 -0.633 4.389 1.00 98.75 97 CYS A N 1
ATOM 679 C CA . CYS A 1 97 ? -7.861 0.371 3.343 1.00 98.75 97 CYS A CA 1
ATOM 680 C C . CYS A 1 97 ? -6.951 1.509 3.838 1.00 98.75 97 CYS A C 1
ATOM 682 O O . CYS A 1 97 ? -5.984 1.858 3.160 1.00 98.75 97 CYS A O 1
ATOM 684 N N . LEU A 1 98 ? -7.215 2.050 5.035 1.00 98.56 98 LEU A N 1
ATOM 685 C CA . LEU A 1 98 ? -6.397 3.108 5.631 1.00 98.56 98 LEU A CA 1
ATOM 686 C C . LEU A 1 98 ? -4.963 2.634 5.887 1.00 98.56 98 LEU A C 1
ATOM 688 O O . LEU A 1 98 ? -4.032 3.330 5.496 1.00 98.56 98 LEU A O 1
ATOM 692 N N . ALA A 1 99 ? -4.774 1.450 6.476 1.00 98.31 99 ALA A N 1
ATOM 693 C CA . ALA A 1 99 ? -3.444 0.893 6.727 1.00 98.31 99 ALA A CA 1
ATOM 694 C C . ALA A 1 99 ? -2.647 0.683 5.424 1.00 98.31 99 ALA A C 1
ATOM 696 O O . ALA A 1 99 ? -1.502 1.124 5.319 1.00 98.31 99 ALA A O 1
ATOM 697 N N . VAL A 1 100 ? -3.274 0.083 4.404 1.00 98.69 100 VAL A N 1
ATOM 698 C CA . VAL A 1 100 ? -2.679 -0.144 3.076 1.00 98.69 100 VAL A CA 1
ATOM 699 C C . VAL A 1 100 ? -2.278 1.171 2.408 1.00 98.69 100 VAL A C 1
ATOM 701 O O . VAL A 1 100 ? -1.120 1.339 2.027 1.00 98.69 100 VAL A O 1
ATOM 704 N N . ILE A 1 101 ? -3.208 2.123 2.281 1.00 98.62 101 ILE A N 1
ATOM 705 C CA . ILE A 1 101 ? -2.954 3.365 1.543 1.00 98.62 101 ILE A CA 1
ATOM 706 C C . ILE A 1 101 ? -2.026 4.300 2.325 1.00 98.62 101 ILE A C 1
ATOM 708 O O . ILE A 1 101 ? -1.141 4.898 1.720 1.00 98.62 101 ILE A O 1
ATOM 712 N N . SER A 1 102 ? -2.155 4.397 3.652 1.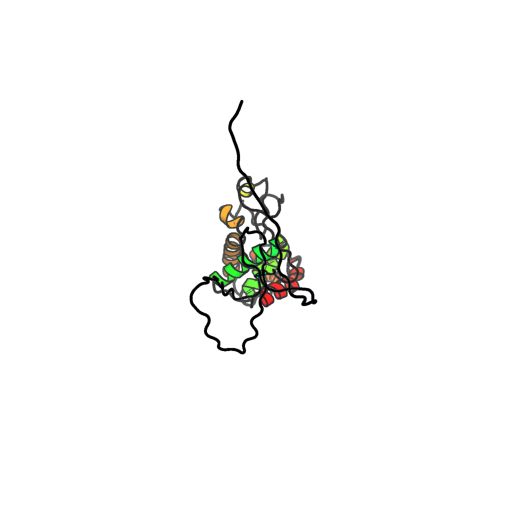00 97.94 102 SER A N 1
ATOM 713 C CA . SER A 1 102 ? -1.282 5.243 4.478 1.00 97.94 102 SER A CA 1
ATOM 714 C C . SER A 1 102 ? 0.155 4.708 4.542 1.00 97.94 102 SER A C 1
ATOM 716 O O . SER A 1 102 ? 1.091 5.509 4.545 1.00 97.94 102 SER A O 1
ATOM 718 N N . THR A 1 103 ? 0.351 3.381 4.514 1.00 97.56 103 THR A N 1
ATOM 719 C CA . THR A 1 103 ? 1.689 2.777 4.374 1.00 97.56 103 THR A CA 1
ATOM 720 C C . THR A 1 103 ? 2.254 3.032 2.981 1.00 97.56 103 THR A C 1
ATOM 722 O O . THR A 1 103 ? 3.309 3.642 2.854 1.00 97.56 103 THR A O 1
ATOM 725 N N . ALA A 1 104 ? 1.543 2.656 1.917 1.00 98.12 104 ALA A N 1
ATOM 726 C CA . ALA A 1 104 ? 2.050 2.799 0.552 1.00 98.12 104 ALA A CA 1
ATOM 727 C C . ALA A 1 104 ? 2.312 4.268 0.150 1.00 98.12 104 ALA A C 1
ATOM 729 O O . ALA A 1 104 ? 3.262 4.555 -0.580 1.00 98.12 104 ALA A O 1
ATOM 730 N N . LEU A 1 105 ? 1.529 5.223 0.671 1.00 97.62 105 LEU A N 1
ATOM 731 C CA . LEU A 1 105 ? 1.810 6.660 0.555 1.00 97.62 105 LEU A CA 1
ATOM 732 C C . LEU A 1 105 ? 3.117 7.078 1.232 1.00 97.62 105 LEU A C 1
ATOM 734 O O . LEU A 1 105 ? 3.754 8.024 0.770 1.00 97.62 105 LEU A O 1
ATOM 738 N N . GLN A 1 106 ? 3.493 6.420 2.328 1.00 95.62 106 GLN A N 1
ATOM 739 C CA . GLN A 1 106 ? 4.701 6.736 3.074 1.00 95.62 106 GLN A CA 1
ATOM 740 C C . GLN A 1 106 ? 5.950 6.098 2.458 1.00 95.62 106 GLN A C 1
ATOM 742 O O . GLN A 1 106 ? 6.961 6.784 2.342 1.00 95.62 106 GLN A O 1
ATOM 747 N N . GLU A 1 107 ? 5.866 4.837 2.030 1.00 95.12 107 GLU A N 1
ATOM 748 C CA . GLU A 1 107 ? 7.012 4.078 1.505 1.00 95.12 107 GLU A CA 1
ATOM 749 C C . GLU A 1 107 ? 7.394 4.460 0.070 1.00 95.12 107 GLU A C 1
ATOM 751 O O . GLU A 1 107 ? 8.571 4.511 -0.277 1.00 95.12 107 GLU A O 1
ATOM 756 N N . SER A 1 108 ? 6.404 4.714 -0.790 1.00 96.88 108 SER A N 1
ATOM 757 C CA . SER A 1 108 ? 6.628 4.891 -2.234 1.00 96.88 108 SER A CA 1
ATOM 758 C C . SER A 1 108 ? 5.814 6.015 -2.871 1.00 96.88 108 SER A C 1
ATOM 760 O O . SER A 1 108 ? 5.879 6.222 -4.084 1.00 96.88 108 SER A O 1
ATOM 762 N N . GLU A 1 109 ? 5.010 6.732 -2.084 1.00 97.31 109 GLU A N 1
ATOM 763 C CA . GLU A 1 109 ? 3.953 7.608 -2.594 1.00 97.31 109 GLU A CA 1
ATOM 764 C C . GLU A 1 109 ? 2.953 6.856 -3.502 1.00 97.31 109 GLU A C 1
ATOM 766 O O . GLU A 1 109 ? 2.459 7.443 -4.461 1.00 97.31 109 GLU A O 1
ATOM 771 N N . LEU A 1 110 ? 2.657 5.573 -3.235 1.00 98.38 110 LEU A N 1
ATOM 772 C CA . LEU A 1 110 ? 1.850 4.663 -4.079 1.00 98.38 110 LEU A CA 1
ATOM 773 C C . LEU A 1 110 ? 2.465 4.362 -5.464 1.00 98.38 110 LEU A C 1
ATOM 775 O O . LEU A 1 110 ? 1.743 4.238 -6.456 1.00 98.38 110 LEU A O 1
ATOM 779 N N . GLN A 1 111 ? 3.789 4.245 -5.570 1.00 98.44 111 GLN A N 1
ATOM 780 C CA . GLN A 1 111 ? 4.488 3.995 -6.843 1.00 98.44 111 GLN A CA 1
ATOM 781 C C . GLN A 1 111 ? 5.246 2.665 -6.808 1.00 98.44 111 GLN A C 1
ATOM 783 O O . GLN A 1 111 ? 5.772 2.269 -5.773 1.00 98.44 111 GLN A O 1
ATOM 788 N N . ILE A 1 112 ? 5.318 1.954 -7.936 1.00 98.56 112 ILE A N 1
ATOM 789 C CA . ILE A 1 112 ? 6.109 0.720 -8.004 1.00 98.56 112 ILE A CA 1
ATOM 790 C C . ILE A 1 112 ? 7.571 1.079 -8.267 1.00 98.56 112 ILE A C 1
ATOM 792 O O . ILE A 1 112 ? 7.897 1.621 -9.323 1.00 98.56 112 ILE A O 1
ATOM 796 N N . TYR A 1 113 ? 8.447 0.770 -7.311 1.00 98.44 113 TYR A N 1
ATOM 797 C CA . TYR A 1 113 ? 9.892 0.954 -7.436 1.00 98.44 113 TYR A CA 1
ATOM 798 C C . TYR A 1 113 ? 10.580 -0.370 -7.793 1.00 98.44 113 TYR A C 1
ATOM 800 O O . TYR A 1 113 ? 10.504 -1.332 -7.028 1.00 98.44 113 TYR A O 1
ATOM 808 N N . ALA A 1 114 ? 11.298 -0.401 -8.917 1.00 98.38 114 ALA A N 1
ATOM 809 C CA . ALA A 1 114 ? 12.325 -1.417 -9.169 1.00 98.38 114 ALA A CA 1
ATOM 810 C C . ALA A 1 114 ? 13.660 -0.996 -8.524 1.00 98.38 114 ALA A C 1
ATOM 812 O O . ALA A 1 114 ? 13.855 0.180 -8.215 1.00 98.38 114 ALA A O 1
ATOM 813 N N . ASN A 1 115 ? 14.594 -1.927 -8.331 1.00 98.25 115 ASN A N 1
ATOM 814 C CA . ASN A 1 115 ? 15.887 -1.662 -7.694 1.00 98.25 115 ASN A CA 1
ATOM 815 C C . ASN A 1 115 ? 17.015 -2.429 -8.419 1.00 98.25 115 ASN A C 1
ATOM 817 O O . ASN A 1 115 ? 16.950 -3.658 -8.484 1.00 98.25 115 ASN A O 1
ATOM 821 N N . PRO A 1 116 ? 18.075 -1.767 -8.927 1.00 97.81 116 PRO A N 1
ATOM 822 C CA . PRO A 1 116 ? 19.177 -2.435 -9.626 1.00 97.81 116 PRO A CA 1
ATOM 823 C C . PRO A 1 116 ? 19.973 -3.433 -8.769 1.00 97.81 116 PRO A C 1
ATOM 825 O O . PRO A 1 116 ? 20.599 -4.333 -9.324 1.00 97.81 116 PRO A O 1
ATOM 828 N N . ILE A 1 117 ? 19.931 -3.315 -7.435 1.00 97.19 117 ILE A N 1
ATOM 829 C CA . ILE A 1 117 ? 20.522 -4.286 -6.491 1.00 97.19 117 ILE A CA 1
ATOM 830 C C . ILE A 1 117 ? 19.723 -5.606 -6.480 1.00 97.19 117 ILE A C 1
ATOM 832 O O . ILE A 1 117 ? 20.247 -6.655 -6.107 1.00 97.19 117 ILE A O 1
ATOM 836 N N . VAL A 1 118 ? 18.488 -5.586 -6.995 1.00 97.38 118 VAL A N 1
ATOM 837 C CA . VAL A 1 118 ? 17.640 -6.753 -7.267 1.00 97.38 118 VAL A CA 1
ATOM 838 C C . VAL A 1 118 ? 17.380 -6.824 -8.783 1.00 97.38 118 VAL A C 1
ATOM 840 O O . VAL A 1 118 ? 16.286 -6.465 -9.224 1.00 97.38 118 VAL A O 1
ATOM 843 N N . PRO A 1 119 ? 18.331 -7.284 -9.627 1.00 97.31 119 PRO A N 1
ATOM 844 C CA . PRO A 1 119 ? 18.218 -7.183 -11.090 1.00 97.31 119 PRO A CA 1
ATOM 845 C C . PRO A 1 119 ? 16.949 -7.807 -11.685 1.00 97.31 119 PRO A C 1
ATOM 847 O O . PRO A 1 119 ? 16.456 -7.345 -12.710 1.00 97.31 119 PRO A O 1
ATOM 850 N N . ALA A 1 120 ? 16.381 -8.822 -11.025 1.00 97.38 120 ALA A N 1
ATOM 851 C CA . ALA A 1 120 ? 15.108 -9.421 -11.413 1.00 97.38 120 ALA A CA 1
ATOM 852 C C . ALA A 1 120 ? 13.935 -8.419 -11.390 1.00 97.38 120 ALA A C 1
ATOM 854 O O . ALA A 1 120 ? 13.054 -8.518 -12.241 1.00 97.38 120 ALA A O 1
ATOM 855 N N . SER A 1 121 ? 13.939 -7.446 -10.468 1.00 98.12 121 SER A N 1
ATOM 856 C CA . SER A 1 121 ? 12.884 -6.430 -10.323 1.00 98.12 121 SER A CA 1
ATOM 857 C C . SER A 1 121 ? 12.759 -5.527 -11.556 1.00 98.12 121 SER A C 1
ATOM 859 O O . SER A 1 121 ? 11.652 -5.172 -11.952 1.00 98.12 121 SER A O 1
ATOM 861 N N . MET A 1 122 ? 13.881 -5.242 -12.227 1.00 98.38 122 MET A N 1
ATOM 862 C CA . MET A 1 122 ? 13.944 -4.393 -13.423 1.00 98.38 122 MET A CA 1
ATOM 863 C C . MET A 1 122 ? 13.184 -4.978 -14.628 1.00 98.38 122 MET A C 1
ATOM 865 O O . MET A 1 122 ? 12.882 -4.244 -15.565 1.00 98.38 122 MET A O 1
ATOM 869 N N . ASN A 1 123 ? 12.863 -6.279 -14.608 1.00 97.94 123 ASN A N 1
ATOM 870 C CA . ASN A 1 123 ? 12.114 -6.961 -15.670 1.00 97.94 123 ASN A CA 1
ATOM 871 C C . ASN A 1 123 ? 10.584 -6.846 -15.518 1.00 97.94 123 ASN A C 1
ATOM 873 O O . ASN A 1 123 ? 9.852 -7.277 -16.408 1.00 97.94 123 ASN A O 1
ATOM 877 N N . TYR A 1 124 ? 10.093 -6.292 -14.405 1.00 98.12 124 TYR A N 1
ATOM 878 C CA . TYR A 1 124 ? 8.664 -6.091 -14.147 1.00 98.12 124 TYR A CA 1
ATOM 879 C C . TYR A 1 124 ? 8.257 -4.627 -14.386 1.00 98.12 124 TYR A C 1
ATOM 881 O O . TYR A 1 124 ? 9.098 -3.733 -14.257 1.00 98.12 124 TYR A O 1
ATOM 889 N N . PRO A 1 125 ? 6.979 -4.342 -14.707 1.00 97.62 125 PRO A N 1
ATOM 890 C CA . PRO A 1 125 ? 6.485 -2.971 -14.826 1.00 97.62 125 PRO A CA 1
ATOM 891 C C . PRO A 1 125 ? 6.711 -2.170 -13.537 1.00 97.62 125 PRO A C 1
ATOM 893 O O . PRO A 1 125 ? 6.345 -2.618 -12.454 1.00 97.62 125 PRO A O 1
ATOM 896 N N . HIS A 1 126 ? 7.289 -0.977 -13.663 1.00 98.38 126 HIS A N 1
ATOM 897 C CA . HIS A 1 126 ? 7.584 -0.079 -12.548 1.00 98.38 126 HIS A CA 1
ATOM 898 C C . HIS A 1 126 ? 7.383 1.388 -12.949 1.00 98.38 126 HIS A C 1
ATOM 900 O O . HIS A 1 126 ? 7.452 1.734 -14.127 1.00 98.38 126 HIS A O 1
ATOM 906 N N . ASP A 1 127 ? 7.118 2.245 -11.962 1.00 98.19 127 ASP A N 1
ATOM 907 C CA . ASP A 1 127 ? 6.932 3.692 -12.137 1.00 98.19 127 ASP A CA 1
ATOM 908 C C . ASP A 1 127 ? 8.227 4.477 -11.879 1.00 98.19 127 ASP A C 1
ATOM 910 O O . ASP A 1 127 ? 8.452 5.532 -12.470 1.00 98.19 127 ASP A O 1
ATOM 914 N N . LYS A 1 128 ? 9.077 3.966 -10.981 1.00 98.00 128 LYS A N 1
ATOM 915 C CA . LYS A 1 128 ? 10.346 4.571 -10.559 1.00 98.00 128 LYS A CA 1
ATOM 916 C C . LYS A 1 128 ? 11.427 3.498 -10.377 1.00 98.00 128 LYS A C 1
ATOM 918 O O . LYS A 1 128 ? 11.139 2.304 -10.284 1.00 98.00 128 LYS A O 1
ATOM 923 N N . VAL A 1 129 ? 12.676 3.946 -10.279 1.00 98.12 129 VAL A N 1
ATOM 924 C CA . VAL A 1 129 ? 13.830 3.125 -9.886 1.00 98.12 129 VAL A CA 1
ATOM 925 C C . VAL A 1 129 ? 14.386 3.679 -8.573 1.00 98.12 129 VAL A C 1
ATOM 927 O O . VAL A 1 129 ? 14.553 4.890 -8.436 1.00 98.12 129 VAL A O 1
ATOM 930 N N . GLY A 1 130 ? 14.618 2.800 -7.601 1.00 94.19 130 GLY A N 1
ATOM 931 C CA . GLY A 1 130 ? 15.166 3.104 -6.279 1.00 94.19 130 GLY A CA 1
ATOM 932 C C . GLY A 1 130 ? 16.556 2.508 -6.067 1.00 94.19 130 GLY A C 1
ATOM 933 O O . GLY A 1 130 ? 17.195 2.027 -7.002 1.00 94.19 130 GLY A O 1
ATOM 934 N N . GLY A 1 131 ? 17.020 2.543 -4.817 1.00 90.81 131 GLY A N 1
ATOM 935 C CA . GLY A 1 131 ? 18.340 2.033 -4.440 1.00 90.81 131 GLY A CA 1
ATOM 936 C C . GLY A 1 131 ? 18.613 1.969 -2.936 1.00 90.81 131 GLY A C 1
ATOM 937 O O . GLY A 1 131 ? 19.777 1.878 -2.550 1.00 90.81 131 GLY A O 1
ATOM 938 N N . ASP A 1 132 ? 17.586 2.023 -2.077 1.00 88.06 132 ASP A N 1
ATOM 939 C CA . ASP A 1 132 ? 17.773 1.621 -0.680 1.00 88.06 132 ASP A CA 1
ATOM 940 C C . ASP A 1 132 ? 17.951 0.101 -0.636 1.00 88.06 132 ASP A C 1
ATOM 942 O O . ASP A 1 132 ? 16.997 -0.656 -0.807 1.00 88.06 132 ASP A O 1
ATOM 946 N N . GLN A 1 133 ? 19.193 -0.338 -0.434 1.00 91.56 133 GLN A N 1
ATOM 947 C CA . GLN A 1 133 ? 19.547 -1.736 -0.187 1.00 91.56 133 GLN A CA 1
ATOM 948 C C . GLN A 1 133 ? 18.874 -2.686 -1.207 1.00 91.56 133 GLN A C 1
ATOM 950 O O . GLN A 1 133 ? 19.069 -2.502 -2.404 1.00 91.56 133 GLN A O 1
ATOM 955 N N . ASP A 1 134 ? 18.074 -3.670 -0.777 1.00 93.44 134 ASP A N 1
ATOM 956 C CA . ASP A 1 134 ? 17.271 -4.540 -1.663 1.00 93.44 134 ASP A CA 1
ATOM 957 C C . ASP A 1 134 ? 15.748 -4.280 -1.576 1.00 93.44 134 ASP A C 1
ATOM 959 O O . ASP A 1 134 ? 14.941 -5.167 -1.850 1.00 93.44 134 ASP A O 1
ATOM 963 N N . SER A 1 135 ? 15.353 -3.056 -1.204 1.00 95.75 135 SER A N 1
ATOM 964 C CA . SER A 1 135 ? 13.957 -2.591 -1.145 1.00 95.75 135 SER A CA 1
ATOM 965 C C . SER A 1 135 ? 13.348 -2.463 -2.548 1.00 95.75 135 SER A C 1
ATOM 967 O O . SER A 1 135 ? 13.956 -1.849 -3.430 1.00 95.75 135 SER A O 1
ATOM 969 N N . ILE A 1 136 ? 12.154 -3.029 -2.756 1.00 97.06 136 ILE A N 1
ATOM 970 C CA . ILE A 1 136 ? 11.388 -3.022 -4.015 1.00 97.06 136 ILE A CA 1
ATOM 971 C C . ILE A 1 136 ? 9.877 -2.849 -3.773 1.00 97.06 136 ILE A C 1
ATOM 973 O O . ILE A 1 136 ? 9.384 -2.902 -2.644 1.00 97.06 136 ILE A O 1
ATOM 977 N N . GLY A 1 137 ? 9.119 -2.643 -4.852 1.00 97.38 137 GLY A N 1
ATOM 978 C CA . GLY A 1 137 ? 7.657 -2.652 -4.819 1.00 97.38 137 GLY A CA 1
ATOM 979 C C . GLY A 1 137 ? 7.033 -1.437 -4.125 1.00 97.38 137 GLY A C 1
ATOM 980 O O . GLY A 1 137 ? 7.688 -0.425 -3.859 1.00 97.38 137 GLY A O 1
ATOM 981 N N . MET A 1 138 ? 5.727 -1.526 -3.855 1.00 97.88 138 MET A N 1
ATOM 982 C CA . MET A 1 138 ? 4.926 -0.394 -3.364 1.00 97.88 138 MET A CA 1
ATOM 983 C C . MET A 1 138 ? 5.114 -0.096 -1.865 1.00 97.88 138 MET A C 1
ATOM 985 O O . MET A 1 138 ? 4.886 1.033 -1.431 1.00 97.88 138 MET A O 1
ATOM 989 N N . PHE A 1 139 ? 5.536 -1.090 -1.081 1.00 96.75 139 PHE A N 1
ATOM 990 C CA . PHE A 1 139 ? 5.733 -0.998 0.375 1.00 96.75 139 PHE A CA 1
ATOM 991 C C . PHE A 1 139 ? 7.222 -1.027 0.772 1.00 96.75 139 PHE A C 1
ATOM 993 O O . PHE A 1 139 ? 7.538 -1.290 1.929 1.00 96.75 139 PHE A O 1
ATOM 1000 N N . GLN A 1 140 ? 8.130 -0.819 -0.196 1.00 94.44 140 GLN A N 1
ATOM 1001 C CA . GLN A 1 140 ? 9.590 -0.937 -0.027 1.00 94.44 140 GLN A CA 1
ATOM 1002 C C . GLN A 1 140 ? 10.002 -2.244 0.673 1.00 94.44 140 GLN A C 1
ATOM 1004 O O . GLN A 1 140 ? 10.874 -2.294 1.540 1.00 94.44 140 GLN A O 1
ATOM 1009 N N . GLN A 1 141 ? 9.351 -3.334 0.265 1.00 87.94 141 GLN A N 1
ATOM 1010 C CA . GLN A 1 141 ? 9.594 -4.667 0.789 1.00 87.94 141 GLN A CA 1
ATOM 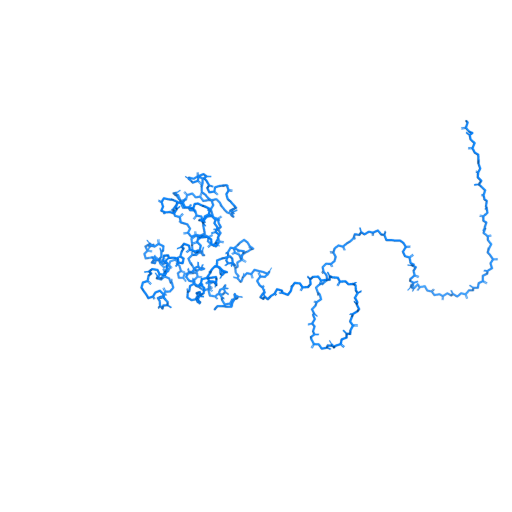1011 C C . GLN A 1 141 ? 10.981 -5.150 0.358 1.00 87.94 141 GLN A C 1
ATOM 1013 O O . GLN A 1 141 ? 11.425 -4.951 -0.771 1.00 87.94 141 GLN A O 1
ATOM 1018 N N . ARG A 1 142 ? 11.704 -5.736 1.312 1.00 91.50 142 ARG A N 1
ATOM 1019 C CA . ARG A 1 142 ? 13.081 -6.195 1.133 1.00 91.50 142 ARG A CA 1
ATOM 1020 C C . ARG A 1 142 ? 13.102 -7.559 0.468 1.00 91.50 142 ARG A C 1
ATOM 1022 O O . ARG A 1 142 ? 12.680 -8.534 1.094 1.00 91.50 142 ARG A O 1
ATOM 1029 N N . ALA A 1 143 ? 13.679 -7.654 -0.727 1.00 91.31 143 ALA A N 1
ATOM 1030 C CA . ALA A 1 143 ? 13.834 -8.913 -1.459 1.00 91.31 143 ALA A CA 1
ATOM 1031 C C . ALA A 1 143 ? 14.587 -10.001 -0.658 1.00 91.31 143 ALA A C 1
ATOM 1033 O O . ALA A 1 143 ? 14.409 -11.196 -0.890 1.00 91.31 143 ALA A O 1
ATOM 1034 N N . LYS A 1 144 ? 15.397 -9.610 0.340 1.00 92.00 144 LYS A N 1
ATOM 1035 C CA . LYS A 1 144 ? 16.010 -10.528 1.317 1.00 92.00 144 LYS A CA 1
ATOM 1036 C C . LYS A 1 144 ? 14.993 -11.315 2.164 1.00 92.00 144 LYS A C 1
ATOM 1038 O O . LYS A 1 144 ? 15.305 -12.420 2.605 1.00 92.00 144 LYS A O 1
ATOM 1043 N N . PHE A 1 145 ? 13.820 -10.746 2.437 1.00 87.69 145 PHE A N 1
ATOM 1044 C CA . PHE A 1 145 ? 12.746 -11.375 3.219 1.00 87.69 145 PHE A CA 1
ATOM 1045 C C . PHE A 1 145 ? 11.583 -11.841 2.333 1.00 87.69 145 PHE A C 1
ATOM 1047 O O . PHE A 1 145 ? 10.965 -12.864 2.622 1.00 87.69 145 PHE A O 1
ATOM 1054 N N . TYR A 1 146 ? 11.327 -11.130 1.235 1.00 85.62 146 TYR A N 1
ATOM 1055 C CA . TYR A 1 146 ? 10.258 -11.402 0.280 1.00 85.62 146 TYR A CA 1
ATOM 1056 C C . TYR A 1 146 ? 10.855 -11.916 -1.038 1.00 85.62 146 TYR A C 1
ATOM 1058 O O . TYR A 1 146 ? 11.326 -11.163 -1.883 1.00 85.62 146 TYR A O 1
ATOM 1066 N N . SER A 1 147 ? 10.894 -13.242 -1.193 1.00 88.31 147 SER A N 1
ATOM 1067 C CA . SER A 1 147 ? 11.603 -13.896 -2.307 1.00 88.31 147 SER A CA 1
ATOM 1068 C C . SER A 1 147 ? 10.813 -13.962 -3.622 1.00 88.31 147 SER A C 1
ATOM 1070 O O . SER A 1 147 ? 11.407 -14.198 -4.675 1.00 88.31 147 SER A O 1
ATOM 1072 N N . ASP A 1 148 ? 9.496 -13.728 -3.596 1.00 95.44 148 ASP A N 1
ATOM 1073 C CA . ASP A 1 148 ? 8.663 -13.639 -4.801 1.00 95.44 148 ASP A CA 1
ATOM 1074 C C . ASP A 1 148 ? 8.648 -12.206 -5.355 1.00 95.44 148 ASP A C 1
ATOM 1076 O O . ASP A 1 148 ? 7.706 -11.433 -5.167 1.00 95.44 148 ASP A O 1
ATOM 1080 N N . ILE A 1 149 ? 9.706 -11.885 -6.100 1.00 96.50 149 ILE A N 1
ATOM 1081 C CA . ILE A 1 149 ? 9.897 -10.590 -6.767 1.00 96.50 149 ILE A CA 1
ATOM 1082 C C . ILE A 1 149 ? 8.722 -10.237 -7.704 1.00 96.50 149 ILE A C 1
ATOM 1084 O O . ILE A 1 149 ? 8.440 -9.058 -7.907 1.00 96.50 149 ILE A O 1
ATOM 1088 N N . ALA A 1 150 ? 8.011 -11.225 -8.264 1.00 96.94 150 ALA A N 1
ATOM 1089 C CA . ALA A 1 150 ? 6.857 -10.973 -9.132 1.00 96.94 150 ALA A CA 1
ATOM 1090 C C . ALA A 1 150 ? 5.626 -10.505 -8.335 1.00 96.94 150 ALA A C 1
ATOM 1092 O O . ALA A 1 150 ? 4.863 -9.659 -8.809 1.00 96.94 150 ALA A O 1
ATOM 1093 N N . THR A 1 151 ? 5.442 -11.026 -7.117 1.00 97.06 151 THR A N 1
ATOM 1094 C CA . THR A 1 151 ? 4.431 -10.527 -6.177 1.00 97.06 151 THR A CA 1
ATOM 1095 C C . THR A 1 151 ? 4.798 -9.127 -5.671 1.00 97.06 151 THR A C 1
ATOM 1097 O O . THR A 1 151 ? 3.944 -8.242 -5.734 1.00 97.06 151 THR A O 1
ATOM 1100 N N . ASP A 1 152 ? 6.039 -8.889 -5.236 1.00 95.44 152 ASP A N 1
ATOM 1101 C CA . ASP A 1 152 ? 6.479 -7.588 -4.696 1.00 95.44 152 ASP A CA 1
ATOM 1102 C C . ASP A 1 152 ? 6.365 -6.448 -5.722 1.00 95.44 152 ASP A C 1
ATOM 1104 O O . ASP A 1 152 ? 5.897 -5.350 -5.409 1.00 95.44 152 ASP A O 1
ATOM 1108 N N . MET A 1 153 ? 6.724 -6.719 -6.981 1.00 98.25 153 MET A N 1
ATOM 1109 C CA . MET A 1 153 ? 6.612 -5.757 -8.085 1.00 98.25 153 MET A CA 1
ATOM 1110 C C . MET A 1 153 ? 5.168 -5.529 -8.571 1.00 98.25 153 MET A C 1
ATOM 1112 O O . MET A 1 153 ? 4.936 -4.718 -9.465 1.00 98.25 153 MET A O 1
ATOM 1116 N N . SER A 1 154 ? 4.175 -6.202 -7.982 1.00 98.06 154 SER A N 1
ATOM 1117 C CA . SER A 1 154 ? 2.754 -5.978 -8.252 1.00 98.06 154 SER A CA 1
ATOM 1118 C C . SER A 1 154 ? 2.107 -5.163 -7.133 1.00 98.06 154 SER A C 1
ATOM 1120 O O . SER A 1 154 ? 2.220 -5.508 -5.958 1.00 98.06 154 SER A O 1
ATOM 1122 N N . ALA A 1 155 ? 1.343 -4.121 -7.480 1.00 98.31 155 ALA A N 1
ATOM 1123 C CA . ALA A 1 155 ? 0.577 -3.338 -6.502 1.00 98.31 155 ALA A CA 1
ATOM 1124 C C . ALA A 1 155 ? -0.396 -4.217 -5.690 1.00 98.31 155 ALA A C 1
ATOM 1126 O O . ALA A 1 155 ? -0.463 -4.103 -4.468 1.00 98.31 155 ALA A O 1
ATOM 1127 N N . ALA A 1 156 ? -1.109 -5.139 -6.347 1.00 98.50 156 ALA A N 1
ATOM 1128 C CA . ALA A 1 156 ? -2.003 -6.086 -5.674 1.00 98.50 156 ALA A CA 1
ATOM 1129 C C . ALA A 1 156 ? -1.232 -7.218 -4.968 1.00 98.50 156 ALA A C 1
ATOM 1131 O O . ALA A 1 156 ? -1.630 -7.656 -3.892 1.00 98.50 156 ALA A O 1
ATOM 1132 N N . GLY A 1 157 ? -0.110 -7.672 -5.542 1.00 98.00 157 GLY A N 1
ATOM 1133 C CA . GLY A 1 157 ? 0.730 -8.720 -4.953 1.00 98.00 157 GLY A CA 1
ATOM 1134 C C . GLY A 1 157 ? 1.370 -8.289 -3.632 1.00 98.00 157 GLY A C 1
ATOM 1135 O O . GLY A 1 157 ? 1.139 -8.921 -2.604 1.00 98.00 157 GLY A O 1
ATOM 1136 N N . SER A 1 158 ? 2.092 -7.172 -3.636 1.00 97.81 158 SER A N 1
ATOM 1137 C CA . SER A 1 158 ? 2.668 -6.569 -2.430 1.00 97.81 158 SER A CA 1
ATOM 1138 C C . SER A 1 158 ? 1.595 -6.176 -1.403 1.00 97.81 158 SER A C 1
ATOM 1140 O O . SER A 1 158 ? 1.775 -6.410 -0.209 1.00 97.81 158 SER A O 1
ATOM 1142 N N . THR A 1 159 ? 0.413 -5.714 -1.843 1.00 98.62 159 THR A N 1
ATOM 1143 C CA . THR A 1 159 ? -0.725 -5.466 -0.931 1.00 98.62 159 THR A CA 1
ATOM 1144 C C . THR A 1 159 ? -1.199 -6.751 -0.248 1.00 98.62 159 THR A C 1
ATOM 1146 O O . THR A 1 159 ? -1.429 -6.739 0.957 1.00 98.62 159 THR A O 1
ATOM 1149 N N . ARG A 1 160 ? -1.289 -7.881 -0.963 1.00 98.12 160 ARG A N 1
ATOM 1150 C CA . ARG A 1 160 ? -1.629 -9.195 -0.379 1.00 98.12 160 ARG A CA 1
ATOM 1151 C C . ARG A 1 160 ? -0.623 -9.622 0.700 1.00 98.12 160 ARG A C 1
ATOM 1153 O O . ARG A 1 160 ? -1.019 -10.215 1.700 1.00 98.12 160 ARG A O 1
ATOM 1160 N N . LEU A 1 161 ? 0.665 -9.314 0.514 1.00 96.75 161 LEU A N 1
ATOM 1161 C CA . LEU A 1 161 ? 1.713 -9.577 1.508 1.00 96.75 161 LEU A CA 1
ATOM 1162 C C . LEU A 1 161 ? 1.578 -8.663 2.735 1.00 96.75 161 LEU A C 1
ATOM 1164 O O . LEU A 1 161 ? 1.532 -9.164 3.855 1.00 96.75 161 LEU A O 1
ATOM 1168 N N . PHE A 1 162 ? 1.426 -7.349 2.532 1.00 97.56 162 PHE A N 1
ATOM 1169 C CA . PHE A 1 162 ? 1.166 -6.392 3.616 1.00 97.56 162 PHE A CA 1
ATOM 1170 C C . PHE A 1 162 ? -0.073 -6.790 4.435 1.00 97.56 162 PHE A C 1
ATOM 1172 O O . PHE A 1 162 ? -0.039 -6.799 5.664 1.00 97.56 162 PHE A O 1
ATOM 1179 N N . LEU A 1 163 ? -1.164 -7.180 3.765 1.00 98.56 163 LEU A N 1
ATOM 1180 C CA . LEU A 1 163 ? -2.392 -7.631 4.419 1.00 98.56 163 LEU A CA 1
ATOM 1181 C C . LEU A 1 163 ? -2.196 -8.942 5.191 1.00 98.56 163 LEU A C 1
ATOM 1183 O O . LEU A 1 163 ? -2.816 -9.112 6.241 1.00 98.56 163 LEU A O 1
ATOM 1187 N N . ALA A 1 164 ? -1.352 -9.863 4.715 1.00 97.62 164 ALA A N 1
ATOM 1188 C CA . ALA A 1 164 ? -1.028 -11.092 5.438 1.00 97.62 164 ALA A CA 1
ATOM 1189 C C . ALA A 1 164 ? -0.335 -10.796 6.781 1.00 97.62 164 ALA A C 1
ATOM 1191 O O . ALA A 1 164 ? -0.824 -11.263 7.812 1.00 97.62 164 ALA A O 1
ATOM 1192 N N . ASP A 1 165 ? 0.712 -9.962 6.783 1.00 96.75 165 ASP A N 1
ATOM 1193 C CA . ASP A 1 165 ? 1.392 -9.526 8.014 1.00 96.75 165 ASP A CA 1
ATOM 1194 C C . ASP A 1 165 ? 0.437 -8.723 8.922 1.00 96.75 165 ASP A C 1
ATOM 1196 O O . ASP A 1 165 ? 0.342 -8.999 10.119 1.00 96.75 165 ASP A O 1
ATOM 1200 N N . MET A 1 166 ? -0.354 -7.799 8.357 1.00 98.25 166 MET A N 1
ATOM 1201 C CA . MET A 1 166 ? -1.347 -7.003 9.094 1.00 98.25 166 MET A CA 1
ATOM 1202 C C . MET A 1 166 ? -2.379 -7.870 9.826 1.00 98.25 166 MET A C 1
ATOM 1204 O O . MET A 1 166 ? -2.684 -7.615 10.991 1.00 98.25 166 MET A O 1
ATOM 1208 N N . LYS A 1 167 ? -2.895 -8.926 9.184 1.00 98.44 167 LYS A N 1
ATOM 1209 C CA . LYS A 1 167 ? -3.854 -9.856 9.806 1.00 98.44 167 LYS A CA 1
ATOM 1210 C C . LYS A 1 167 ? -3.240 -10.694 10.935 1.00 98.44 167 LYS A C 1
ATOM 1212 O O . LYS A 1 167 ? -3.995 -11.209 11.756 1.00 98.44 167 LYS A O 1
ATOM 1217 N N . GLY A 1 168 ? -1.911 -10.814 10.996 1.00 98.00 168 GLY A N 1
ATOM 1218 C CA . GLY A 1 168 ? -1.191 -11.446 12.104 1.00 98.00 168 GLY A CA 1
ATOM 1219 C C . GLY A 1 168 ? -1.111 -10.589 13.376 1.00 98.00 168 GLY A C 1
ATOM 1220 O O . GLY A 1 168 ? -0.803 -11.116 14.444 1.00 98.00 168 GLY A O 1
ATOM 1221 N N . ILE A 1 169 ? -1.406 -9.287 13.295 1.00 97.94 169 ILE A N 1
ATOM 1222 C CA . ILE A 1 169 ? -1.319 -8.358 14.429 1.00 97.94 169 ILE A CA 1
ATOM 1223 C C . ILE A 1 169 ? -2.596 -8.434 15.274 1.00 97.94 169 ILE A C 1
ATOM 1225 O O . ILE A 1 169 ? -3.701 -8.147 14.808 1.00 97.94 169 ILE A O 1
ATOM 1229 N N . ALA A 1 170 ? -2.453 -8.774 16.556 1.00 97.62 170 ALA A N 1
ATOM 1230 C CA . ALA A 1 170 ? -3.575 -8.804 17.489 1.00 97.62 170 ALA A CA 1
ATOM 1231 C C . ALA A 1 170 ? -4.220 -7.409 17.631 1.00 97.62 170 ALA A C 1
ATOM 1233 O O . ALA A 1 170 ? -3.556 -6.437 17.986 1.00 97.62 170 ALA A O 1
ATOM 1234 N N . GLY A 1 171 ? -5.528 -7.318 17.366 1.00 97.62 171 GLY A N 1
ATOM 1235 C CA . GLY A 1 171 ? -6.299 -6.077 17.498 1.00 97.62 171 GLY A CA 1
ATOM 1236 C C . GLY A 1 171 ? -6.146 -5.071 16.350 1.00 97.62 171 GLY A C 1
ATOM 1237 O O . GLY A 1 171 ? -6.589 -3.932 16.503 1.00 97.62 171 GLY A O 1
ATOM 1238 N N . TRP A 1 172 ? -5.569 -5.456 15.200 1.00 98.31 172 TRP A N 1
ATOM 1239 C CA . TRP A 1 172 ? -5.391 -4.561 14.041 1.00 98.31 172 TRP A CA 1
ATOM 1240 C C . TRP A 1 172 ? -6.680 -3.832 13.623 1.00 98.31 172 TRP A C 1
ATOM 1242 O O . TRP A 1 172 ? -6.628 -2.682 13.189 1.00 98.31 172 TRP A O 1
ATOM 1252 N N . GLN A 1 173 ? -7.842 -4.467 13.807 1.00 97.88 173 GLN A N 1
ATOM 1253 C CA . GLN A 1 173 ? -9.163 -3.958 13.426 1.00 97.88 173 GLN A CA 1
ATOM 1254 C C . GLN A 1 173 ? -9.539 -2.633 14.110 1.00 97.88 173 GLN A C 1
ATOM 1256 O O . GLN A 1 173 ? -10.371 -1.899 13.580 1.00 97.88 173 GLN A O 1
ATOM 1261 N N . THR A 1 174 ? -8.957 -2.345 15.279 1.00 96.94 174 THR A N 1
ATOM 1262 C CA . THR A 1 174 ? -9.241 -1.154 16.102 1.00 96.94 174 THR A CA 1
ATOM 1263 C C . THR A 1 174 ? -7.971 -0.447 16.584 1.00 96.94 174 THR A C 1
ATOM 1265 O O . THR A 1 174 ? -8.033 0.398 17.474 1.00 96.94 174 THR A O 1
ATOM 1268 N N . MET A 1 175 ? -6.808 -0.814 16.041 1.00 96.75 175 MET A N 1
ATOM 1269 C CA . MET A 1 175 ? -5.532 -0.162 16.330 1.00 96.75 175 MET A CA 1
ATOM 1270 C C . MET A 1 175 ? -5.502 1.248 15.716 1.00 96.75 175 MET A C 1
ATOM 1272 O O . MET A 1 175 ? -6.142 1.500 14.696 1.00 96.75 175 MET A O 1
ATOM 1276 N N . GLU A 1 176 ? -4.752 2.178 16.307 1.00 96.00 176 GLU A N 1
ATOM 1277 C CA . GLU A 1 176 ? -4.486 3.466 15.656 1.00 96.00 176 GLU A CA 1
ATOM 1278 C C . GLU A 1 176 ? -3.721 3.220 14.336 1.00 96.00 176 GLU A C 1
ATOM 1280 O O . GLU A 1 176 ? -2.848 2.353 14.271 1.00 96.00 176 GLU A O 1
ATOM 1285 N N . VAL A 1 177 ? -4.087 3.919 13.258 1.00 96.19 177 VAL A N 1
ATOM 1286 C CA . VAL A 1 177 ? -3.636 3.593 11.895 1.00 96.19 177 VAL A CA 1
ATOM 1287 C C . VAL A 1 177 ? -2.128 3.788 11.724 1.00 96.19 177 VAL A C 1
ATOM 1289 O O . VAL A 1 177 ? -1.483 2.919 11.140 1.00 96.19 177 VAL A O 1
ATOM 1292 N N . SER A 1 178 ? -1.537 4.867 12.246 1.00 93.44 178 SER A N 1
ATOM 1293 C CA . SER A 1 178 ? -0.086 5.097 12.191 1.00 93.44 178 SER A CA 1
ATOM 1294 C C . SER A 1 178 ? 0.675 4.012 12.960 1.00 93.44 178 SER A C 1
ATOM 1296 O O . SER A 1 178 ? 1.654 3.473 12.442 1.00 93.44 178 SER A O 1
ATOM 1298 N N . ALA A 1 179 ? 0.201 3.628 14.149 1.00 93.75 179 ALA A N 1
ATOM 1299 C CA . ALA A 1 179 ? 0.745 2.522 14.934 1.00 93.75 179 ALA A CA 1
ATOM 1300 C C . ALA A 1 179 ? 0.621 1.167 14.211 1.00 93.75 179 ALA A C 1
ATOM 1302 O O . ALA A 1 179 ? 1.568 0.379 14.224 1.00 93.75 179 ALA A O 1
ATOM 1303 N N . LEU A 1 180 ? -0.494 0.904 13.520 1.00 96.19 180 LEU A N 1
ATOM 1304 C CA . LEU A 1 180 ? -0.669 -0.310 12.719 1.00 96.19 180 LEU A CA 1
ATOM 1305 C C . LEU A 1 180 ? 0.301 -0.352 11.530 1.00 96.19 180 LEU A C 1
ATOM 1307 O O . LEU A 1 180 ? 0.968 -1.367 11.336 1.00 96.19 180 LEU A O 1
ATOM 1311 N N . CYS A 1 181 ? 0.445 0.751 10.785 1.00 95.00 181 CYS A N 1
ATOM 1312 C CA . CYS A 1 181 ? 1.414 0.862 9.686 1.00 95.00 181 CYS A CA 1
ATOM 1313 C C . CYS A 1 181 ? 2.848 0.592 10.181 1.00 95.00 181 CYS A C 1
ATOM 1315 O O . CYS A 1 181 ? 3.555 -0.242 9.615 1.00 95.00 181 CYS A O 1
ATOM 1317 N N . GLN A 1 182 ? 3.245 1.230 11.293 1.00 93.00 182 GLN A N 1
ATOM 1318 C CA . GLN A 1 182 ? 4.547 1.017 11.944 1.00 93.00 182 GLN A CA 1
ATOM 1319 C C . GLN A 1 182 ? 4.752 -0.449 12.354 1.00 93.00 182 GLN A C 1
ATOM 1321 O O . GLN A 1 182 ? 5.831 -0.999 12.136 1.00 93.00 182 GLN A O 1
ATOM 1326 N N . THR A 1 183 ? 3.718 -1.096 12.901 1.00 93.69 183 THR A N 1
ATOM 1327 C CA . THR A 1 183 ? 3.792 -2.487 13.379 1.00 93.69 183 THR A CA 1
ATOM 1328 C C . THR A 1 183 ? 3.938 -3.489 12.229 1.00 93.69 183 THR A C 1
ATOM 1330 O O . THR A 1 183 ? 4.717 -4.432 12.356 1.00 93.69 183 THR A O 1
ATOM 1333 N N . VAL A 1 184 ? 3.261 -3.284 11.090 1.00 94.19 184 VAL A N 1
ATOM 1334 C CA . VAL A 1 184 ? 3.417 -4.145 9.897 1.00 94.19 184 VAL A CA 1
ATOM 1335 C C . VAL A 1 184 ? 4.819 -4.004 9.300 1.00 94.19 184 VAL A C 1
ATOM 1337 O O . VAL A 1 184 ? 5.524 -4.998 9.119 1.00 94.19 184 VAL A O 1
ATOM 1340 N N . GLN A 1 185 ? 5.251 -2.763 9.060 1.00 91.94 185 GLN A N 1
ATOM 1341 C CA . GLN A 1 185 ? 6.556 -2.460 8.461 1.00 91.94 185 GLN A CA 1
ATOM 1342 C C . GLN A 1 185 ? 7.738 -2.712 9.415 1.00 91.94 185 GLN A C 1
ATOM 1344 O O . GLN A 1 185 ? 8.887 -2.694 8.980 1.00 91.94 185 GLN A O 1
ATOM 1349 N N . LYS A 1 186 ? 7.473 -2.961 10.708 1.00 89.25 186 LYS A N 1
ATOM 1350 C CA . LYS A 1 186 ? 8.473 -3.083 11.791 1.00 89.25 186 LYS A CA 1
ATOM 1351 C C . LYS A 1 186 ? 9.381 -1.842 11.874 1.00 89.25 186 LYS A C 1
ATOM 1353 O O . LYS A 1 186 ? 10.573 -1.944 12.155 1.00 89.25 186 LYS A O 1
ATOM 1358 N N . ALA A 1 187 ? 8.800 -0.673 11.602 1.00 79.94 187 ALA A N 1
ATOM 1359 C CA . ALA A 1 187 ? 9.491 0.610 11.531 1.00 79.94 187 ALA A CA 1
ATOM 1360 C C . ALA A 1 187 ? 9.688 1.243 12.920 1.00 79.94 187 ALA A C 1
ATOM 1362 O O . ALA A 1 187 ? 8.872 1.053 13.823 1.00 79.94 187 ALA A O 1
ATOM 1363 N N . GLU A 1 188 ? 10.743 2.045 13.080 1.00 64.50 188 GLU A N 1
ATOM 1364 C CA . GLU A 1 188 ? 10.973 2.805 14.314 1.00 64.50 188 GLU A CA 1
ATOM 1365 C C . GLU A 1 188 ? 9.940 3.935 14.504 1.00 64.50 188 GLU A C 1
ATOM 1367 O O . GLU A 1 188 ? 9.378 4.484 13.549 1.00 64.50 188 GLU A O 1
ATOM 1372 N N . ALA A 1 189 ? 9.681 4.292 15.764 1.00 55.31 189 ALA A N 1
ATOM 1373 C CA . ALA A 1 189 ? 8.611 5.208 16.150 1.00 55.31 189 ALA A CA 1
ATOM 1374 C C . ALA A 1 189 ? 8.924 6.679 15.795 1.00 55.31 189 ALA A C 1
ATOM 1376 O O . ALA A 1 189 ? 9.436 7.436 16.617 1.00 55.31 189 ALA A O 1
ATOM 1377 N N . GLY A 1 190 ? 8.584 7.090 14.566 1.00 57.31 190 GLY A N 1
ATOM 1378 C CA . GLY A 1 190 ? 8.796 8.455 14.046 1.00 57.31 190 GLY A CA 1
ATOM 1379 C C . GLY A 1 190 ? 7.550 9.179 13.506 1.00 57.31 190 GLY A C 1
ATOM 1380 O O . GLY A 1 190 ? 7.667 10.286 12.989 1.00 57.31 190 GLY A O 1
ATOM 1381 N N . ASN A 1 191 ? 6.363 8.563 13.583 1.00 59.34 191 ASN A N 1
ATOM 1382 C CA . ASN A 1 191 ? 5.068 9.094 13.112 1.00 59.34 191 ASN A CA 1
ATOM 1383 C C . ASN A 1 191 ? 5.056 9.736 11.698 1.00 59.34 191 ASN A C 1
ATOM 1385 O O . ASN A 1 191 ? 4.367 10.729 11.452 1.00 59.34 191 ASN A O 1
ATOM 1389 N N . LEU A 1 192 ? 5.785 9.159 10.739 1.00 79.12 192 LEU A N 1
ATOM 1390 C CA . LEU A 1 192 ? 5.706 9.593 9.338 1.00 79.12 192 LEU A CA 1
ATOM 1391 C C . LEU A 1 192 ? 4.375 9.169 8.689 1.00 79.12 192 LEU A C 1
ATOM 1393 O O . LEU A 1 192 ? 3.737 9.969 8.008 1.00 79.12 192 LEU A O 1
ATOM 1397 N N . TYR A 1 193 ? 3.889 7.956 8.982 1.00 83.38 193 TYR A N 1
ATOM 1398 C CA . TYR A 1 193 ? 2.609 7.444 8.468 1.00 83.38 193 TYR A CA 1
ATOM 1399 C C . TYR A 1 193 ? 1.408 8.315 8.858 1.00 83.38 193 TYR A C 1
ATOM 1401 O O . TYR A 1 193 ? 0.501 8.486 8.046 1.00 83.38 193 TYR A O 1
ATOM 1409 N N . GLY A 1 194 ? 1.421 8.932 10.047 1.00 86.50 194 GLY A N 1
ATOM 1410 C CA . GLY A 1 194 ? 0.367 9.848 10.495 1.00 86.50 194 GLY A CA 1
ATOM 1411 C C . GLY A 1 194 ? 0.155 11.040 9.554 1.00 86.50 194 GLY A C 1
ATOM 1412 O O . GLY A 1 194 ? -0.972 11.491 9.373 1.00 86.50 194 GLY A O 1
ATOM 1413 N N . GLN A 1 195 ? 1.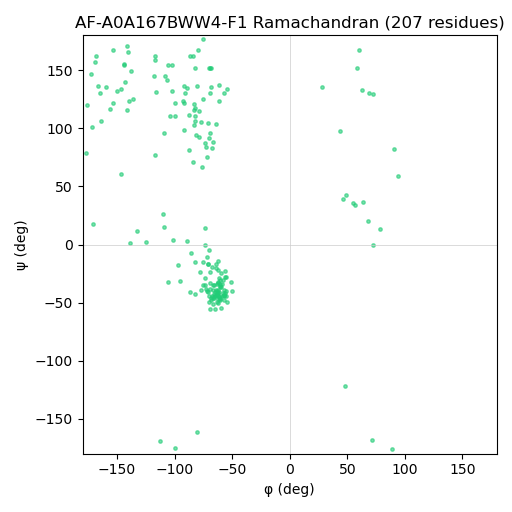212 11.489 8.870 1.00 92.31 195 GLN A N 1
ATOM 1414 C CA . GLN A 1 195 ? 1.155 12.577 7.884 1.00 92.31 195 GLN A CA 1
ATOM 1415 C C . GLN A 1 195 ? 0.428 12.168 6.590 1.00 92.31 195 GLN A C 1
ATOM 1417 O O . GLN A 1 195 ? 0.038 13.026 5.800 1.00 92.31 195 GLN A O 1
ATOM 1422 N N . ARG A 1 196 ? 0.246 10.861 6.351 1.00 95.50 196 ARG A N 1
ATOM 1423 C CA . ARG A 1 196 ? -0.420 10.315 5.160 1.00 95.50 196 ARG A CA 1
ATOM 1424 C C . ARG A 1 196 ? -1.896 9.974 5.393 1.00 95.50 196 ARG A C 1
ATOM 1426 O O . ARG A 1 196 ? -2.637 9.886 4.412 1.00 95.50 196 ARG A O 1
ATOM 1433 N N . ILE A 1 197 ? -2.340 9.853 6.651 1.00 96.06 197 ILE A N 1
ATOM 1434 C CA . ILE A 1 197 ? -3.704 9.416 7.009 1.00 96.06 197 ILE A CA 1
ATOM 1435 C C . ILE A 1 197 ? -4.764 10.281 6.323 1.00 96.06 197 ILE A C 1
ATOM 1437 O O . ILE A 1 197 ? -5.627 9.743 5.641 1.00 96.06 197 ILE A O 1
ATOM 1441 N N . SER A 1 198 ? -4.669 11.611 6.395 1.00 97.50 198 SER A N 1
ATOM 1442 C CA . SER A 1 198 ? -5.689 12.504 5.821 1.00 97.50 198 SER A CA 1
ATOM 1443 C C . SER A 1 198 ? -5.822 12.417 4.292 1.00 97.50 198 SER A C 1
ATOM 1445 O O . SER A 1 198 ? -6.860 12.796 3.750 1.00 97.50 198 SER A O 1
ATOM 1447 N N . LEU A 1 199 ? -4.808 11.909 3.580 1.00 97.88 199 LEU A N 1
ATOM 1448 C CA . LEU A 1 199 ? -4.905 11.582 2.152 1.00 97.88 199 LEU A CA 1
ATOM 1449 C C . LEU A 1 199 ? -5.445 10.158 1.946 1.00 97.88 199 LEU A C 1
ATOM 1451 O O . LEU A 1 199 ? -6.312 9.956 1.097 1.00 97.88 199 LEU A O 1
ATOM 1455 N N . ALA A 1 200 ? -5.015 9.190 2.761 1.00 98.25 200 ALA A N 1
ATOM 1456 C CA . ALA A 1 200 ? -5.573 7.836 2.764 1.00 98.25 200 ALA A CA 1
ATOM 1457 C C . ALA A 1 200 ? -7.090 7.831 3.032 1.00 98.25 200 ALA A C 1
ATOM 1459 O O . ALA A 1 200 ? -7.831 7.111 2.367 1.00 98.25 200 ALA A O 1
ATOM 1460 N N . GLU A 1 201 ? -7.578 8.692 3.927 1.00 98.44 201 GLU A N 1
ATOM 1461 C CA . GLU A 1 201 ? -9.005 8.875 4.189 1.00 98.44 201 GLU A CA 1
ATOM 1462 C C . GLU A 1 201 ? -9.767 9.407 2.976 1.00 98.44 201 GLU A C 1
ATOM 1464 O O . GLU A 1 201 ? -10.856 8.910 2.690 1.00 98.44 201 GLU A O 1
ATOM 1469 N N . GLN A 1 202 ? -9.213 10.368 2.232 1.00 98.31 202 GLN A N 1
ATOM 1470 C CA . GLN A 1 202 ? -9.830 10.872 1.000 1.00 98.31 202 GLN A CA 1
ATOM 1471 C C . GLN A 1 202 ? -9.886 9.782 -0.076 1.00 98.31 202 GLN A C 1
ATOM 1473 O O . GLN A 1 202 ? -10.930 9.583 -0.695 1.00 98.31 202 GLN A O 1
ATOM 1478 N N . VAL A 1 203 ? -8.791 9.039 -0.257 1.00 98.38 203 VAL A N 1
ATOM 1479 C CA . VAL A 1 203 ? -8.678 7.940 -1.228 1.00 98.38 203 VAL A CA 1
ATOM 1480 C C . VAL A 1 203 ? -9.651 6.798 -0.896 1.00 98.38 203 VAL A C 1
ATOM 1482 O O . VAL A 1 203 ? -10.421 6.383 -1.762 1.00 98.38 203 VAL A O 1
ATOM 1485 N N . CYS A 1 204 ? -9.687 6.327 0.355 1.00 98.25 204 CYS A N 1
ATOM 1486 C CA . CYS A 1 204 ? -10.607 5.271 0.789 1.00 98.25 204 CYS A CA 1
ATOM 1487 C C . CYS A 1 204 ? -12.075 5.728 0.721 1.00 98.25 204 CYS A C 1
ATOM 1489 O O . CYS A 1 204 ? -12.905 5.024 0.147 1.00 98.25 204 CYS A O 1
ATOM 1491 N N . SER A 1 205 ? -12.400 6.941 1.183 1.00 98.12 205 SER A N 1
ATOM 1492 C CA . SER A 1 205 ? -13.778 7.458 1.100 1.00 98.12 205 SER A CA 1
ATOM 1493 C C . SER A 1 205 ? -14.241 7.607 -0.355 1.00 98.12 205 SER A C 1
ATOM 1495 O O . SER 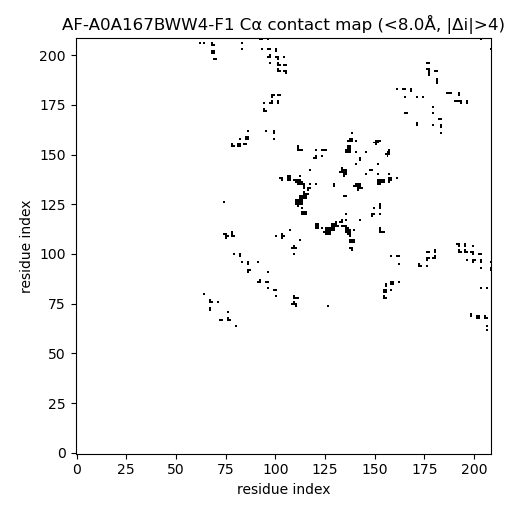A 1 205 ? -15.363 7.231 -0.680 1.00 98.12 205 SER A O 1
ATOM 1497 N N . ALA A 1 206 ? -13.366 8.071 -1.257 1.00 96.94 206 ALA A N 1
ATOM 1498 C CA . ALA A 1 206 ? -13.648 8.164 -2.693 1.00 96.94 206 ALA A CA 1
ATOM 1499 C C . ALA A 1 206 ? -13.755 6.792 -3.388 1.00 96.94 206 ALA A C 1
ATOM 1501 O O . ALA A 1 206 ? -14.423 6.671 -4.415 1.00 96.94 206 ALA A O 1
ATOM 1502 N N . ALA A 1 207 ? -13.141 5.740 -2.836 1.00 95.81 207 ALA A N 1
ATOM 1503 C CA . ALA A 1 207 ? -13.395 4.370 -3.274 1.00 95.81 207 ALA A CA 1
ATOM 1504 C C . ALA A 1 207 ? -14.768 3.851 -2.812 1.00 95.81 207 ALA A C 1
ATOM 1506 O O . ALA A 1 207 ? -15.343 2.992 -3.489 1.00 95.81 207 ALA A O 1
ATOM 1507 N N . GLY A 1 208 ? -15.278 4.347 -1.681 1.00 96.38 208 GLY A N 1
ATOM 1508 C CA . GLY A 1 208 ? -16.436 3.816 -0.961 1.00 96.38 208 GLY A CA 1
ATOM 1509 C C . GLY A 1 208 ? -16.019 2.846 0.149 1.00 96.38 208 GLY A C 1
ATOM 1510 O O . GLY A 1 208 ? -16.380 1.669 0.088 1.00 96.38 208 GLY A O 1
ATOM 1511 N N . PHE A 1 209 ? -15.211 3.332 1.098 1.00 94.62 209 PHE A N 1
ATOM 1512 C CA . PHE A 1 209 ? -14.757 2.649 2.318 1.00 94.62 209 PHE A CA 1
ATOM 1513 C C . PHE A 1 209 ? -14.951 3.536 3.557 1.00 94.62 209 PHE A C 1
ATOM 1515 O O . PHE A 1 209 ? -14.459 4.691 3.553 1.00 94.62 209 PHE A O 1
#

Organism: NCBI:txid1081107